Protein AF-A0A843SR04-F1 (afdb_monomer_lite)

pLDDT: mean 84.45, std 18.74, range [26.98, 98.75]

Structure (mmCIF, N/CA/C/O backbone):
data_AF-A0A843SR04-F1
#
_entry.id   AF-A0A843SR04-F1
#
loop_
_atom_site.group_PDB
_atom_site.id
_atom_site.type_symbol
_atom_site.label_atom_id
_atom_site.label_alt_id
_atom_site.label_comp_id
_atom_site.label_asym_id
_atom_site.label_entity_id
_atom_site.label_seq_id
_atom_site.pdbx_PDB_ins_code
_atom_site.Cartn_x
_atom_site.Cartn_y
_atom_site.Cartn_z
_atom_site.occupancy
_atom_site.B_iso_or_equiv
_atom_site.auth_seq_id
_atom_site.auth_comp_id
_atom_site.auth_asym_id
_atom_site.auth_atom_id
_atom_site.pdbx_PDB_model_num
ATOM 1 N N . MET A 1 1 ? 10.940 56.490 -5.380 1.00 40.75 1 MET A N 1
ATOM 2 C CA . MET A 1 1 ? 9.812 55.586 -5.701 1.00 40.75 1 MET A CA 1
ATOM 3 C C . MET A 1 1 ? 9.460 54.809 -4.431 1.00 40.75 1 MET A C 1
ATOM 5 O O . MET A 1 1 ? 9.866 53.671 -4.290 1.00 40.75 1 MET A O 1
ATOM 9 N N . GLU A 1 2 ? 9.009 55.416 -3.334 1.00 33.47 2 GLU A N 1
ATOM 10 C CA . GLU A 1 2 ? 7.863 56.316 -3.103 1.00 33.47 2 GLU A CA 1
ATOM 11 C C . GLU A 1 2 ? 6.500 55.593 -3.121 1.00 33.47 2 GLU A C 1
ATOM 13 O O . GLU A 1 2 ? 6.106 55.080 -4.164 1.00 33.47 2 GLU A O 1
ATOM 18 N N . ARG A 1 3 ? 5.804 55.671 -1.963 1.00 32.44 3 ARG A N 1
ATOM 19 C CA . ARG A 1 3 ? 4.416 55.261 -1.615 1.00 32.44 3 ARG A CA 1
ATOM 20 C C . ARG A 1 3 ? 4.227 53.766 -1.284 1.00 32.44 3 ARG A C 1
ATOM 22 O O . ARG A 1 3 ? 4.513 52.923 -2.112 1.00 32.44 3 ARG A O 1
ATOM 29 N N . ILE A 1 4 ? 3.746 53.325 -0.115 1.00 36.25 4 ILE A N 1
ATOM 30 C CA . ILE A 1 4 ? 3.003 53.934 1.004 1.00 36.25 4 ILE A CA 1
ATOM 31 C C . ILE A 1 4 ? 3.406 53.216 2.301 1.00 36.25 4 ILE A C 1
ATOM 33 O O . ILE A 1 4 ? 3.446 51.989 2.354 1.00 36.25 4 ILE A O 1
ATOM 37 N N . GLY A 1 5 ? 3.662 53.997 3.347 1.00 31.83 5 GLY A N 1
ATOM 38 C CA . GLY A 1 5 ? 3.693 53.540 4.727 1.00 31.83 5 GLY A CA 1
ATOM 39 C C . GLY A 1 5 ? 2.634 54.261 5.562 1.00 31.83 5 GLY A C 1
ATOM 40 O O . GLY A 1 5 ? 2.150 55.319 5.172 1.00 31.83 5 GLY A O 1
ATOM 41 N N . GLN A 1 6 ? 2.410 53.681 6.744 1.00 33.72 6 GLN A N 1
ATOM 42 C CA . GLN A 1 6 ? 1.834 54.243 7.973 1.00 33.72 6 GLN A CA 1
ATOM 43 C C . GLN A 1 6 ? 0.311 54.250 8.185 1.00 33.72 6 GLN A C 1
ATOM 45 O O . GLN A 1 6 ? -0.441 54.857 7.434 1.00 33.72 6 GLN A O 1
ATOM 50 N N . GLN A 1 7 ? -0.033 53.673 9.352 1.00 29.78 7 GLN A N 1
ATOM 51 C CA . GLN A 1 7 ? -1.081 53.977 10.353 1.00 29.78 7 GLN A CA 1
ATOM 52 C C . GLN A 1 7 ? -1.870 52.695 10.705 1.00 29.78 7 GLN A C 1
ATOM 54 O O . GLN A 1 7 ? -2.277 51.973 9.810 1.00 29.78 7 GLN A O 1
ATOM 59 N N . ALA A 1 8 ? -2.111 52.289 11.955 1.00 31.05 8 ALA A N 1
ATOM 60 C CA . ALA A 1 8 ? -1.880 52.897 13.258 1.00 31.05 8 ALA A CA 1
ATOM 61 C C . ALA A 1 8 ? -1.829 51.819 14.368 1.00 31.05 8 ALA A C 1
ATOM 63 O O . ALA A 1 8 ? -2.251 50.677 14.205 1.00 31.05 8 ALA A O 1
ATOM 64 N N . THR A 1 9 ? -1.271 52.244 15.492 1.00 33.09 9 THR A N 1
ATOM 65 C CA . THR A 1 9 ? -1.048 51.599 16.788 1.00 33.09 9 THR A CA 1
ATOM 66 C C . THR A 1 9 ? -2.299 51.418 17.661 1.00 33.09 9 THR A C 1
ATOM 68 O O . THR A 1 9 ? -3.264 52.159 17.528 1.00 33.09 9 THR A O 1
ATOM 71 N N . ALA A 1 10 ? -2.119 50.579 18.691 1.00 29.97 10 ALA A N 1
ATOM 72 C CA . ALA A 1 10 ? -2.685 50.662 20.046 1.00 29.97 10 ALA A CA 1
ATOM 73 C C . ALA A 1 10 ? -4.062 50.026 20.325 1.00 29.97 10 ALA A C 1
ATOM 75 O O . ALA A 1 10 ? -5.098 50.430 19.815 1.00 29.97 10 ALA A O 1
ATOM 76 N N . GLY A 1 11 ? -4.038 49.063 21.253 1.00 26.98 11 GLY A N 1
ATOM 77 C CA . GLY A 1 11 ? -5.210 48.428 21.851 1.00 26.98 11 GLY A CA 1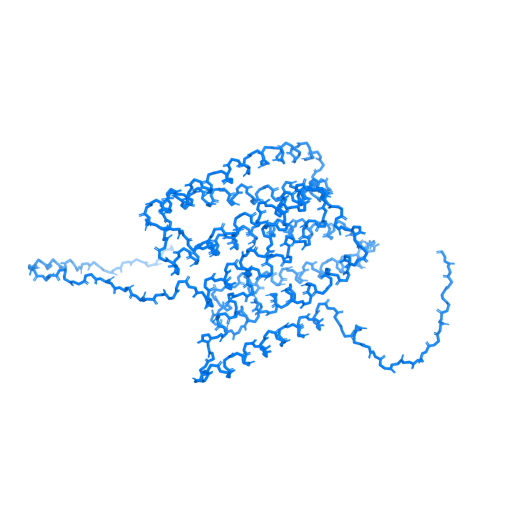
ATOM 78 C C . GLY A 1 11 ? -4.832 47.315 22.830 1.00 26.98 11 GLY A C 1
ATOM 79 O O . GLY A 1 11 ? -5.331 46.203 22.716 1.00 26.98 11 GLY A O 1
ATOM 80 N N . VAL A 1 12 ? -3.907 47.583 23.761 1.00 36.97 12 VAL A N 1
ATOM 81 C CA . VAL A 1 12 ? -3.674 46.717 24.929 1.00 36.97 12 VAL A CA 1
ATOM 82 C C . VAL A 1 12 ? -4.801 46.986 25.922 1.00 36.97 12 VAL A C 1
ATOM 84 O O . VAL A 1 12 ? -4.788 47.999 26.615 1.00 36.97 12 VAL A O 1
ATOM 87 N N . ALA A 1 13 ? -5.778 46.083 25.980 1.00 30.89 13 ALA A N 1
ATOM 88 C CA . ALA A 1 13 ? -6.737 46.010 27.073 1.00 30.89 13 ALA A CA 1
ATOM 89 C C . ALA A 1 13 ? -6.364 44.817 27.959 1.00 30.89 13 ALA A C 1
ATOM 91 O O . ALA A 1 13 ? -6.630 43.660 27.639 1.00 30.89 13 ALA A O 1
ATOM 92 N N . VAL A 1 14 ? -5.699 45.129 29.071 1.00 37.75 14 VAL A N 1
ATOM 93 C CA . VAL A 1 14 ? -5.551 44.244 30.225 1.00 37.75 14 VAL A CA 1
ATOM 94 C C . VAL A 1 14 ? -6.933 44.088 30.854 1.00 37.75 14 VAL A C 1
ATOM 96 O O . VAL A 1 14 ? -7.476 45.051 31.387 1.00 37.75 14 VAL A O 1
ATOM 99 N N . LEU A 1 15 ? -7.493 42.880 30.815 1.00 34.88 15 LEU A N 1
ATOM 100 C CA . LEU A 1 15 ? -8.598 42.489 31.687 1.00 34.88 15 LEU A CA 1
ATOM 101 C C . LEU A 1 15 ? -8.103 41.381 32.615 1.00 34.88 15 LEU A C 1
ATOM 103 O O . LEU A 1 15 ? -8.143 40.198 32.293 1.00 34.88 15 LEU A O 1
ATOM 107 N N . ASN A 1 16 ? -7.614 41.812 33.777 1.00 35.94 16 ASN A N 1
ATOM 108 C CA . ASN A 1 16 ? -7.536 40.982 34.969 1.00 35.94 16 ASN A CA 1
ATOM 109 C C . ASN A 1 16 ? -8.947 40.878 35.563 1.00 35.94 16 ASN A C 1
ATOM 111 O O . ASN A 1 16 ? -9.510 41.883 35.992 1.00 35.94 16 ASN A O 1
ATOM 115 N N . GLY A 1 17 ? -9.497 39.666 35.605 1.00 33.31 17 GLY A N 1
ATOM 116 C CA . GLY A 1 17 ? -10.729 39.324 36.314 1.00 33.31 17 GLY A CA 1
ATOM 117 C C . GLY A 1 17 ? -10.699 37.841 36.715 1.00 33.31 17 GLY A C 1
ATOM 118 O O . GLY A 1 17 ? -10.322 37.018 35.880 1.00 33.31 17 GLY A O 1
ATOM 119 N N . PRO A 1 18 ? -11.003 37.483 37.976 1.00 41.75 18 PRO A N 1
ATOM 120 C CA . PRO A 1 18 ? -10.701 36.173 38.541 1.00 41.75 18 PRO A CA 1
ATOM 121 C C . PRO A 1 18 ? -11.806 35.140 38.273 1.00 41.75 18 PRO A C 1
ATOM 123 O O . PRO A 1 18 ? -12.979 35.480 38.173 1.00 41.75 18 PRO A O 1
ATOM 126 N N . ALA A 1 19 ? -11.404 33.867 38.260 1.00 43.03 19 ALA A N 1
ATOM 127 C CA . ALA A 1 19 ? -12.256 32.697 38.477 1.00 43.03 19 ALA A CA 1
ATOM 128 C C . ALA A 1 19 ? -13.452 32.520 37.518 1.00 43.03 19 ALA A C 1
ATOM 130 O O . ALA A 1 19 ? -14.609 32.695 37.888 1.00 43.03 19 ALA A O 1
ATOM 131 N N . LEU A 1 20 ? -13.169 32.000 36.323 1.00 39.66 20 LEU A N 1
ATOM 132 C CA . LEU A 1 20 ? -14.087 31.074 35.663 1.00 39.66 20 LEU A CA 1
ATOM 133 C C . LEU A 1 20 ? -13.393 29.721 35.573 1.00 39.66 20 LEU A C 1
ATOM 135 O O . LEU A 1 20 ? -12.420 29.533 34.844 1.00 39.66 20 LEU A O 1
ATOM 139 N N . GLN A 1 21 ? -13.879 28.833 36.433 1.00 38.72 21 GLN A N 1
ATOM 140 C CA . GLN A 1 21 ? -13.603 27.411 36.493 1.00 38.72 21 GLN A CA 1
ATOM 141 C C . GLN A 1 21 ? -13.350 26.828 35.103 1.00 38.72 21 GLN A C 1
ATOM 143 O O . GLN A 1 21 ? -14.231 26.787 34.245 1.00 38.72 21 GLN A O 1
ATOM 148 N N . VAL A 1 22 ? -12.131 26.328 34.919 1.00 40.97 22 VAL A N 1
ATOM 149 C CA . VAL A 1 22 ? -11.791 25.340 33.897 1.00 40.97 22 VAL A CA 1
ATOM 150 C C . VAL A 1 22 ? -12.424 24.018 34.340 1.00 40.97 22 VAL A C 1
ATOM 152 O O . VAL A 1 22 ? -11.740 23.087 34.748 1.00 40.97 22 VAL A O 1
ATOM 155 N N . ASP A 1 23 ? -13.753 23.976 34.345 1.00 39.50 23 ASP A N 1
ATOM 156 C CA . ASP A 1 23 ? -14.534 22.776 34.591 1.00 39.50 23 ASP A CA 1
ATOM 157 C C . ASP A 1 23 ? -15.014 22.192 33.265 1.00 39.50 23 ASP A C 1
ATOM 159 O O . ASP A 1 23 ? -15.371 22.894 32.322 1.00 39.50 23 ASP A O 1
ATOM 163 N N . ALA A 1 24 ? -15.012 20.863 33.242 1.00 40.84 24 ALA A N 1
ATOM 164 C CA . ALA A 1 24 ? -15.354 19.989 32.132 1.00 40.84 24 ALA A CA 1
ATOM 165 C C . ALA A 1 24 ? -14.317 19.950 31.000 1.00 40.84 24 ALA A C 1
ATOM 167 O O . ALA A 1 24 ? -14.515 20.404 29.875 1.00 40.84 24 ALA A O 1
ATOM 168 N N . ALA A 1 25 ? -13.222 19.247 31.303 1.00 41.91 25 ALA A N 1
ATOM 169 C CA . ALA A 1 25 ? -12.819 18.076 30.531 1.00 41.91 25 ALA A CA 1
ATOM 170 C C . ALA A 1 25 ? -13.657 17.873 29.260 1.00 41.91 25 ALA A C 1
ATOM 172 O O . ALA A 1 25 ? -14.767 17.337 29.305 1.00 41.91 25 ALA A O 1
ATOM 173 N N . VAL A 1 26 ? -13.081 18.239 28.118 1.00 41.19 26 VAL A N 1
ATOM 174 C CA . VAL A 1 26 ? -13.522 17.786 26.801 1.00 41.19 26 VAL A CA 1
ATOM 175 C C . VAL A 1 26 ? -13.267 16.273 26.735 1.00 41.19 26 VAL A C 1
ATOM 177 O O . VAL A 1 26 ? -12.366 15.782 26.061 1.00 41.19 26 VAL A O 1
ATOM 180 N N . ARG A 1 27 ? -14.068 15.491 27.469 1.00 45.91 27 ARG A N 1
ATOM 181 C CA . ARG A 1 27 ? -14.366 14.103 27.132 1.00 45.91 27 ARG A CA 1
ATOM 182 C C . ARG A 1 27 ? -15.251 14.158 25.895 1.00 45.91 27 ARG A C 1
ATOM 184 O O . ARG A 1 27 ? -16.437 13.865 25.947 1.00 45.91 27 ARG A O 1
ATOM 191 N N . VAL A 1 28 ? -14.649 14.424 24.740 1.00 45.38 28 VAL A N 1
ATOM 192 C CA . VAL A 1 28 ? -15.157 13.811 23.509 1.00 45.38 28 VAL A CA 1
ATOM 193 C C . VAL A 1 28 ? -14.643 12.372 23.516 1.00 45.38 28 VAL A C 1
ATOM 195 O O . VAL A 1 28 ? -13.840 11.952 22.693 1.00 45.38 28 VAL A O 1
ATOM 198 N N . GLN A 1 29 ? -15.100 11.591 24.498 1.00 45.69 29 GLN A N 1
ATOM 199 C CA . GLN A 1 29 ? -15.185 10.146 24.355 1.00 45.69 29 GLN A CA 1
ATOM 200 C C . GLN A 1 29 ? -16.440 9.901 23.518 1.00 45.69 29 GLN A C 1
ATOM 202 O O . GLN A 1 29 ? -17.444 9.379 23.991 1.00 45.69 29 GLN A O 1
ATOM 207 N N . GLN A 1 30 ? -16.395 10.294 22.239 1.00 45.22 30 GLN A N 1
ATOM 208 C CA . GLN A 1 30 ? -17.179 9.544 21.274 1.00 45.22 30 GLN A CA 1
ATOM 209 C C . GLN A 1 30 ? -16.726 8.100 21.457 1.00 45.22 30 GLN A C 1
ATOM 211 O O . GLN A 1 30 ? -15.525 7.821 21.397 1.00 45.22 30 GLN A O 1
ATOM 216 N N . SER A 1 31 ? -17.667 7.199 21.739 1.00 46.28 31 SER A N 1
ATOM 217 C CA . SER A 1 31 ? -17.436 5.763 21.671 1.00 46.28 31 SER A CA 1
ATOM 218 C C . SER A 1 31 ? -17.153 5.422 20.205 1.00 46.28 31 SER A C 1
ATOM 220 O O . SER A 1 31 ? -18.011 4.903 19.486 1.00 46.28 31 SER A O 1
ATOM 222 N N . ALA A 1 32 ? -15.985 5.827 19.708 1.00 56.97 32 ALA A N 1
ATOM 223 C CA . ALA A 1 32 ? -15.520 5.472 18.392 1.00 56.97 32 ALA A CA 1
ATOM 224 C C . ALA A 1 32 ? -15.537 3.952 18.389 1.00 56.97 32 ALA A C 1
ATOM 226 O O . ALA A 1 32 ? -14.902 3.305 19.226 1.00 56.97 32 ALA A O 1
ATOM 227 N N . ARG A 1 33 ? -16.378 3.378 17.526 1.00 68.50 33 ARG A N 1
ATOM 228 C CA . ARG A 1 33 ? -16.386 1.932 17.350 1.00 68.50 33 ARG A CA 1
ATOM 229 C C . ARG A 1 33 ? -14.935 1.540 17.059 1.00 68.50 33 ARG A C 1
ATOM 231 O O . ARG A 1 33 ? -14.334 2.168 16.186 1.00 68.50 33 ARG A O 1
ATOM 238 N N . PRO A 1 34 ? -14.374 0.531 17.745 1.00 77.69 34 PRO A N 1
ATOM 239 C CA . PRO A 1 34 ? -12.959 0.170 17.631 1.00 77.69 34 PRO A CA 1
ATOM 240 C C . PRO A 1 34 ? -12.589 -0.434 16.266 1.00 77.69 34 PRO A C 1
ATOM 242 O O . PRO A 1 34 ? -11.535 -1.045 16.123 1.00 77.69 34 PRO A O 1
ATOM 245 N N . ALA A 1 35 ? -13.477 -0.296 15.282 1.00 86.69 35 ALA A N 1
ATOM 246 C CA . ALA A 1 35 ? -13.434 -0.910 13.979 1.00 86.69 35 ALA A CA 1
ATOM 247 C C . ALA A 1 35 ? -14.150 -0.035 12.939 1.00 86.69 35 ALA A C 1
ATOM 249 O O . ALA A 1 35 ? -15.131 0.659 13.233 1.00 86.69 35 ALA A O 1
ATOM 250 N N . ILE A 1 36 ? -13.672 -0.134 11.707 1.00 86.06 36 ILE A N 1
ATOM 251 C CA . ILE A 1 36 ? -14.282 0.383 10.493 1.00 86.06 36 ILE A CA 1
ATOM 252 C C . ILE A 1 36 ? -15.535 -0.430 10.149 1.00 86.06 36 ILE A C 1
ATOM 254 O O . ILE A 1 36 ? -16.603 0.156 9.964 1.00 86.06 36 ILE A O 1
ATOM 258 N N . ILE A 1 37 ? -15.438 -1.761 10.094 1.00 88.56 37 ILE A N 1
ATOM 259 C CA . ILE A 1 37 ? -16.588 -2.657 9.906 1.00 88.56 37 ILE A CA 1
ATOM 260 C C . ILE A 1 37 ? -16.802 -3.464 11.182 1.00 88.56 37 ILE A C 1
ATOM 262 O O . ILE A 1 37 ? -17.760 -3.230 11.920 1.00 88.56 37 ILE A O 1
ATOM 266 N N . THR A 1 38 ? -15.883 -4.387 11.457 1.00 90.81 38 THR A N 1
ATOM 267 C CA . THR A 1 38 ? -15.780 -5.155 12.704 1.00 90.81 38 THR A CA 1
ATOM 268 C C . THR A 1 38 ? -14.306 -5.483 12.946 1.00 90.81 38 THR A C 1
ATOM 270 O O . THR A 1 38 ? -13.553 -5.555 11.976 1.00 90.81 38 THR A O 1
ATOM 273 N N . PRO A 1 39 ? -13.866 -5.731 14.193 1.00 93.00 39 PRO A N 1
ATOM 274 C CA . PRO A 1 39 ? -12.447 -5.965 14.473 1.00 93.00 39 PRO A CA 1
ATOM 275 C C . PRO A 1 39 ? -11.819 -7.090 13.637 1.00 93.00 39 PRO A C 1
ATOM 277 O O . PRO A 1 39 ? -10.679 -6.964 13.197 1.00 93.00 39 PRO A O 1
ATOM 280 N N . TRP A 1 40 ? -12.570 -8.168 13.387 1.00 95.00 40 TRP A N 1
ATOM 281 C CA . TRP A 1 40 ? -12.100 -9.309 12.602 1.00 95.00 40 TRP A CA 1
ATOM 282 C C . TRP A 1 40 ? -12.066 -9.028 11.105 1.00 95.00 40 TRP A C 1
ATOM 284 O O . TRP A 1 40 ? -11.075 -9.354 10.461 1.00 95.00 40 TRP A O 1
ATOM 294 N N . VAL A 1 41 ? -13.107 -8.396 10.556 1.00 93.12 41 VAL A N 1
ATOM 295 C CA . VAL A 1 41 ? -13.118 -8.016 9.134 1.00 93.12 41 VAL A CA 1
ATOM 296 C C . VAL A 1 41 ? -11.982 -7.041 8.847 1.00 93.12 41 VAL A C 1
ATOM 298 O O . VAL A 1 41 ? -11.227 -7.244 7.902 1.00 93.12 41 VAL A O 1
ATOM 301 N N . ASP A 1 42 ? -11.800 -6.041 9.708 1.00 94.81 42 ASP A N 1
ATOM 302 C CA . ASP A 1 42 ? -10.715 -5.079 9.576 1.00 94.81 42 ASP A CA 1
ATOM 303 C C . ASP A 1 42 ? -9.355 -5.775 9.650 1.00 94.81 42 ASP A C 1
ATOM 305 O O . ASP A 1 42 ? -8.524 -5.569 8.775 1.00 94.81 42 ASP A O 1
ATOM 309 N N . PHE A 1 43 ? -9.130 -6.641 10.644 1.00 96.25 43 PHE A N 1
ATOM 310 C CA . PHE A 1 43 ? -7.886 -7.403 10.764 1.00 96.25 43 PHE A CA 1
ATOM 311 C C . PHE A 1 43 ? -7.592 -8.231 9.509 1.00 96.25 43 PHE A C 1
ATOM 313 O O . PHE A 1 43 ? -6.482 -8.161 8.983 1.00 96.25 43 PHE A O 1
ATOM 320 N N . LEU A 1 44 ? -8.577 -8.988 9.019 1.00 95.81 44 LEU A N 1
ATOM 321 C CA . LEU A 1 44 ? -8.425 -9.855 7.854 1.00 95.81 44 LEU A CA 1
ATOM 322 C C . LEU A 1 44 ? -8.122 -9.047 6.587 1.00 95.81 44 LEU A C 1
ATOM 324 O O . LEU A 1 44 ? -7.138 -9.347 5.910 1.00 95.81 44 LEU A O 1
ATOM 328 N N . CYS A 1 45 ? -8.902 -7.998 6.307 1.00 93.69 45 CYS A N 1
ATOM 329 C CA . CYS A 1 45 ? -8.719 -7.147 5.130 1.00 93.69 45 CYS A CA 1
ATOM 330 C C . CYS A 1 45 ? -7.401 -6.366 5.179 1.00 93.69 45 CYS A C 1
ATOM 332 O O . CYS A 1 45 ? -6.701 -6.287 4.178 1.00 93.69 45 CYS A O 1
ATOM 334 N N . VAL A 1 46 ? -7.028 -5.828 6.342 1.00 94.00 46 VAL A N 1
ATOM 335 C CA . VAL A 1 46 ? -5.856 -4.949 6.519 1.00 94.00 46 VAL A CA 1
ATOM 336 C C . VAL A 1 46 ? -4.539 -5.727 6.588 1.00 94.00 46 VAL A C 1
ATOM 338 O O . VAL A 1 46 ? -3.460 -5.135 6.599 1.00 94.00 46 VAL A O 1
ATOM 341 N N . GLY A 1 47 ? -4.574 -7.058 6.561 1.00 93.81 47 GLY A N 1
ATOM 342 C CA . GLY A 1 47 ? -3.351 -7.837 6.391 1.00 93.81 47 GLY A CA 1
ATOM 343 C C . GLY A 1 47 ? -3.381 -9.243 6.963 1.00 93.81 47 GLY A C 1
ATOM 344 O O . GLY A 1 47 ? -2.523 -10.046 6.612 1.00 93.81 47 GLY A O 1
ATOM 345 N N . GLY A 1 48 ? -4.352 -9.564 7.818 1.00 95.19 48 GLY A N 1
ATOM 346 C CA . GLY A 1 48 ? -4.456 -10.873 8.461 1.00 95.19 48 GLY A CA 1
ATOM 347 C C . GLY A 1 48 ? -4.537 -12.026 7.459 1.00 95.19 48 GLY A C 1
ATOM 348 O O . GLY A 1 48 ? -3.938 -13.070 7.696 1.00 95.19 48 GLY A O 1
ATOM 349 N N . LEU A 1 49 ? -5.194 -11.816 6.310 1.00 94.62 49 LEU A N 1
ATOM 350 C CA . LEU A 1 49 ? -5.281 -12.816 5.239 1.00 94.62 49 LEU A CA 1
ATOM 351 C C . LEU A 1 49 ? -3.965 -13.049 4.490 1.00 94.62 49 LEU A C 1
ATOM 353 O O . LEU A 1 49 ? -3.811 -14.099 3.881 1.00 94.62 49 LEU A O 1
ATOM 357 N N . VAL A 1 50 ? -3.034 -12.093 4.505 1.00 94.88 50 VAL A N 1
ATOM 358 C CA . VAL A 1 50 ? -1.845 -12.110 3.631 1.00 94.88 50 VAL A CA 1
ATOM 359 C C . VAL A 1 50 ? -0.532 -12.232 4.397 1.00 94.88 50 VAL A C 1
ATOM 361 O O . VAL A 1 50 ? 0.421 -12.786 3.863 1.00 94.88 50 VAL A O 1
ATOM 364 N N . VAL A 1 51 ? -0.472 -11.801 5.661 1.00 96.75 51 VAL A N 1
ATOM 365 C CA . VAL A 1 51 ? 0.771 -11.805 6.449 1.00 96.75 51 VAL A CA 1
ATOM 366 C C . VAL A 1 51 ? 1.336 -13.214 6.647 1.00 96.75 51 VAL A C 1
ATOM 368 O O . VAL A 1 51 ? 2.530 -13.424 6.450 1.00 96.75 51 VAL A O 1
ATOM 371 N N . VAL A 1 52 ? 0.485 -14.191 6.987 1.00 96.00 52 VAL A N 1
ATOM 372 C CA . VAL A 1 52 ? 0.913 -15.585 7.182 1.00 96.00 52 VAL A CA 1
ATOM 373 C C . VAL A 1 52 ? 1.274 -16.236 5.845 1.00 96.00 52 VAL A C 1
ATOM 375 O O . VAL A 1 52 ? 2.384 -16.758 5.754 1.00 96.00 52 VAL A O 1
ATOM 378 N N . PRO A 1 53 ? 0.438 -16.169 4.784 1.00 94.12 53 PRO A N 1
ATOM 379 C CA . PRO A 1 53 ? 0.840 -16.665 3.471 1.00 94.12 53 PRO A CA 1
ATOM 380 C C . PRO A 1 53 ? 2.150 -16.065 2.969 1.00 94.12 53 PRO A C 1
ATOM 382 O O . PRO A 1 53 ? 2.979 -16.804 2.457 1.00 94.12 53 PRO A O 1
ATOM 385 N N . PHE A 1 54 ? 2.388 -14.765 3.161 1.00 95.50 54 PHE A N 1
ATOM 386 C CA . PHE A 1 54 ? 3.643 -14.148 2.739 1.00 95.50 54 PHE A CA 1
ATOM 387 C C . PHE A 1 54 ? 4.841 -14.695 3.515 1.00 95.50 54 PHE A C 1
ATOM 389 O O . PHE A 1 54 ? 5.859 -15.036 2.917 1.00 95.50 54 PHE A O 1
ATOM 396 N N . ALA A 1 55 ? 4.713 -14.833 4.836 1.00 96.12 55 ALA A N 1
ATOM 397 C CA . ALA A 1 55 ? 5.758 -15.436 5.653 1.00 96.12 55 ALA A CA 1
ATOM 398 C C . ALA A 1 55 ? 6.053 -16.886 5.229 1.00 96.12 55 ALA A C 1
ATOM 400 O O . ALA A 1 55 ? 7.217 -17.269 5.178 1.00 96.12 55 ALA A O 1
ATOM 401 N N . VAL A 1 56 ? 5.028 -17.673 4.881 1.00 94.94 56 VAL A N 1
ATOM 402 C CA . VAL A 1 56 ? 5.177 -19.063 4.415 1.00 94.94 56 VAL A CA 1
ATOM 403 C C . VAL A 1 56 ? 5.797 -19.134 3.019 1.00 94.94 56 VAL A C 1
ATOM 405 O O . VAL A 1 56 ? 6.740 -19.895 2.825 1.00 94.94 56 VAL A O 1
ATOM 408 N N . ILE A 1 57 ? 5.318 -18.326 2.064 1.00 92.38 57 ILE A N 1
ATOM 409 C CA . ILE A 1 57 ? 5.891 -18.222 0.710 1.00 92.38 57 ILE A CA 1
ATOM 410 C C . ILE A 1 57 ? 7.376 -17.883 0.808 1.00 92.38 57 ILE A C 1
ATOM 412 O O . ILE A 1 57 ? 8.206 -18.508 0.145 1.00 92.38 57 ILE A O 1
ATOM 416 N N . TYR A 1 58 ? 7.716 -16.929 1.680 1.00 94.12 58 TYR A N 1
ATOM 417 C CA . TYR A 1 58 ? 9.103 -16.609 1.949 1.00 94.12 58 TYR A CA 1
ATOM 418 C C . TYR A 1 58 ? 9.834 -17.804 2.587 1.00 94.12 58 TYR A C 1
ATOM 420 O O . TYR A 1 58 ? 10.787 -18.317 2.016 1.00 94.12 58 TYR A O 1
ATOM 428 N N . ALA A 1 59 ? 9.384 -18.328 3.722 1.00 95.81 59 ALA A N 1
ATOM 429 C CA . ALA A 1 59 ? 10.102 -19.379 4.448 1.00 95.81 59 ALA A CA 1
ATOM 430 C C . ALA A 1 59 ? 10.342 -20.667 3.638 1.00 95.81 59 ALA A C 1
ATOM 432 O O . ALA A 1 59 ? 11.384 -21.294 3.803 1.00 95.81 59 ALA A O 1
ATOM 433 N N . LEU A 1 60 ? 9.402 -21.053 2.773 1.00 94.81 60 LEU A N 1
ATOM 434 C CA . LEU A 1 60 ? 9.460 -22.302 2.005 1.00 94.81 60 LEU A CA 1
ATOM 435 C C . LEU A 1 60 ? 10.061 -22.157 0.602 1.00 94.81 60 LEU A C 1
ATOM 437 O O . LEU A 1 60 ? 10.065 -23.128 -0.145 1.00 94.81 60 LEU A O 1
ATOM 441 N N . ASP A 1 61 ? 10.520 -20.962 0.236 1.00 90.62 61 ASP A N 1
ATOM 442 C CA . ASP A 1 61 ? 11.051 -20.674 -1.102 1.00 90.62 61 ASP A CA 1
ATOM 443 C C . ASP A 1 61 ? 10.148 -21.133 -2.253 1.00 90.62 61 ASP A C 1
ATOM 445 O O . ASP A 1 61 ? 10.568 -21.756 -3.221 1.00 90.62 61 ASP A O 1
ATOM 449 N N . VAL A 1 62 ? 8.854 -20.842 -2.111 1.00 87.06 62 VAL A N 1
ATOM 450 C CA . VAL A 1 62 ? 7.834 -21.314 -3.048 1.00 87.06 62 VAL A CA 1
ATOM 451 C C . VAL A 1 62 ? 8.001 -20.614 -4.405 1.00 87.06 62 VAL A C 1
ATOM 453 O O . VAL A 1 62 ? 7.872 -19.387 -4.446 1.00 87.06 62 VAL A O 1
ATOM 456 N N . PRO A 1 63 ? 8.172 -21.346 -5.525 1.00 86.62 63 PRO A N 1
ATOM 457 C CA . PRO A 1 63 ? 8.205 -20.766 -6.867 1.00 86.62 63 PRO A CA 1
ATOM 458 C C . PRO A 1 63 ? 6.774 -20.475 -7.347 1.00 86.62 63 PRO A C 1
ATOM 460 O O . PRO A 1 63 ? 6.231 -21.119 -8.239 1.00 86.62 63 PRO A O 1
ATOM 463 N N . PHE A 1 64 ? 6.100 -19.523 -6.700 1.00 79.19 64 PHE A N 1
ATOM 464 C CA . PHE A 1 64 ? 4.667 -19.279 -6.902 1.00 79.19 64 PHE A CA 1
ATOM 465 C C . PHE A 1 64 ? 4.306 -18.830 -8.328 1.00 79.19 64 PHE A C 1
ATOM 467 O O . PHE A 1 64 ? 3.165 -19.019 -8.754 1.00 79.19 64 PHE A O 1
ATOM 474 N N . SER A 1 65 ? 5.264 -18.273 -9.072 1.00 79.50 65 SER A N 1
ATOM 475 C CA . SER A 1 65 ? 5.116 -17.918 -10.487 1.00 79.50 65 SER A CA 1
ATOM 476 C C . SER A 1 65 ? 5.020 -19.138 -11.410 1.00 79.50 65 SER A C 1
ATOM 478 O O . SER A 1 65 ? 4.442 -19.038 -12.490 1.00 79.50 65 SER A O 1
ATOM 480 N N . GLU A 1 66 ? 5.509 -20.301 -10.972 1.00 86.44 66 GLU A N 1
ATOM 481 C CA . GLU A 1 66 ? 5.447 -21.565 -11.717 1.00 86.44 66 GLU A CA 1
ATOM 482 C C . GLU A 1 66 ? 4.132 -22.323 -11.491 1.00 86.44 66 GLU A C 1
ATOM 484 O O . GLU A 1 66 ? 3.860 -23.341 -12.133 1.00 86.44 66 GLU A O 1
ATOM 489 N N . PHE A 1 67 ? 3.272 -21.844 -10.588 1.00 85.38 67 PHE A N 1
ATOM 490 C CA . PHE A 1 67 ? 1.987 -22.484 -10.360 1.00 85.38 67 PHE A CA 1
ATOM 491 C C . PHE A 1 67 ? 1.118 -22.445 -11.617 1.00 85.38 67 PHE A C 1
ATOM 493 O O . PHE A 1 67 ? 0.888 -21.395 -12.213 1.00 85.38 67 PHE A O 1
ATOM 500 N N . ARG A 1 68 ? 0.537 -23.603 -11.967 1.00 87.69 68 ARG A N 1
ATOM 501 C CA . ARG A 1 68 ? -0.298 -23.805 -13.168 1.00 87.69 68 ARG A CA 1
ATOM 502 C C . ARG A 1 68 ? -1.355 -22.717 -13.388 1.00 87.69 68 ARG A C 1
ATOM 504 O O . ARG A 1 68 ? -1.663 -22.380 -14.526 1.00 87.69 68 ARG A O 1
ATOM 511 N N . TYR A 1 69 ? -1.927 -22.195 -12.306 1.00 86.81 69 TYR A N 1
ATOM 512 C CA . TYR A 1 69 ? -2.994 -21.193 -12.337 1.00 86.81 69 TYR A CA 1
ATOM 513 C C . TYR A 1 69 ? -2.533 -19.799 -11.898 1.00 86.81 69 TYR A C 1
ATOM 515 O O . TYR A 1 69 ? -3.377 -18.963 -11.578 1.00 86.81 69 TYR A O 1
ATOM 523 N N . TRP A 1 70 ? -1.224 -19.527 -11.872 1.00 87.00 70 TRP A N 1
ATOM 524 C CA . TRP A 1 70 ? -0.659 -18.249 -11.436 1.00 87.00 70 TRP A CA 1
ATOM 525 C C . TRP A 1 70 ? -1.265 -17.068 -12.200 1.00 87.00 70 TRP A C 1
ATOM 527 O O . TRP A 1 70 ? -1.905 -16.213 -11.594 1.00 87.00 70 TRP A O 1
ATOM 537 N N . ASN A 1 71 ? -1.179 -17.074 -13.533 1.00 85.88 71 ASN A N 1
ATOM 538 C CA . ASN A 1 71 ? -1.692 -15.983 -14.368 1.00 85.88 71 ASN A CA 1
ATOM 539 C C . ASN A 1 71 ? -3.199 -15.750 -14.173 1.00 85.88 71 ASN A C 1
ATOM 541 O O . ASN A 1 71 ? -3.636 -14.609 -14.037 1.00 85.88 71 ASN A O 1
ATOM 545 N N . SER A 1 72 ? -3.997 -16.821 -14.099 1.00 88.31 72 SER A N 1
ATOM 546 C CA . SER A 1 72 ? -5.439 -16.725 -13.839 1.00 88.31 72 SER A CA 1
ATOM 547 C C . SER A 1 72 ? -5.736 -16.192 -12.437 1.00 88.31 72 SER A C 1
ATOM 549 O O . SER A 1 72 ? -6.659 -15.402 -12.267 1.00 88.31 72 SER A O 1
ATOM 551 N N . THR A 1 73 ? -4.940 -16.584 -11.440 1.00 87.06 73 THR A N 1
ATOM 552 C CA . THR A 1 73 ? -5.071 -16.127 -10.049 1.00 87.06 73 THR A CA 1
ATOM 553 C C . THR A 1 73 ? -4.711 -14.653 -9.923 1.00 87.06 73 THR A C 1
ATOM 555 O O . THR A 1 73 ? -5.441 -13.898 -9.281 1.00 87.06 73 THR A O 1
ATOM 558 N N . VAL A 1 74 ? -3.626 -14.224 -10.573 1.00 88.00 74 VAL A N 1
ATOM 559 C CA . VAL A 1 74 ? -3.233 -12.816 -10.660 1.00 88.00 74 VAL A CA 1
ATOM 560 C C . VAL A 1 74 ? -4.339 -12.022 -11.336 1.00 88.00 74 VAL A C 1
ATOM 562 O O . VAL A 1 74 ? -4.831 -11.078 -10.732 1.00 88.00 74 VAL A O 1
ATOM 565 N N . LEU A 1 75 ? -4.798 -12.426 -12.524 1.00 88.12 75 LEU A N 1
ATOM 566 C CA . LEU A 1 75 ? -5.863 -11.722 -13.241 1.00 88.12 75 LEU A CA 1
ATOM 567 C C . LEU A 1 75 ? -7.149 -11.622 -12.410 1.00 88.12 75 LEU A C 1
ATOM 569 O O . LEU A 1 75 ? -7.712 -10.538 -12.278 1.00 88.12 75 LEU A O 1
ATOM 573 N N . LEU A 1 76 ? -7.592 -12.723 -11.800 1.00 89.31 76 LEU A N 1
ATOM 574 C CA . LEU A 1 76 ? -8.767 -12.716 -10.933 1.00 89.31 76 LEU A CA 1
ATOM 575 C C . LEU A 1 76 ? -8.578 -11.752 -9.754 1.00 89.31 76 LEU A C 1
ATOM 577 O O . LEU A 1 76 ? -9.464 -10.958 -9.458 1.00 89.31 76 LEU A O 1
ATOM 581 N N . SER A 1 77 ? -7.409 -11.761 -9.118 1.00 88.88 77 SER A N 1
ATOM 582 C CA . SER A 1 77 ? -7.105 -10.872 -7.991 1.00 88.88 77 SER A CA 1
ATOM 583 C C . SER A 1 77 ? -7.010 -9.401 -8.413 1.00 88.88 77 SER A C 1
ATOM 585 O O . SER A 1 77 ? -7.434 -8.515 -7.671 1.00 88.88 77 SER A O 1
ATOM 587 N N . GLN A 1 78 ? -6.507 -9.125 -9.619 1.00 91.69 78 GLN A N 1
ATOM 588 C CA . GLN A 1 78 ? -6.507 -7.787 -10.210 1.00 91.69 78 GLN A CA 1
ATOM 589 C C . GLN A 1 78 ? -7.945 -7.276 -10.361 1.00 91.69 78 GLN A C 1
ATOM 591 O O . GLN A 1 78 ? -8.258 -6.179 -9.903 1.00 91.69 78 GLN A O 1
ATOM 596 N N . VAL A 1 79 ? -8.841 -8.107 -10.900 1.00 90.06 79 VAL A N 1
ATOM 597 C CA . VAL A 1 79 ? -10.262 -7.774 -11.085 1.00 90.06 79 VAL A CA 1
ATOM 598 C C . VAL A 1 79 ? -11.008 -7.624 -9.758 1.00 90.06 79 VAL A C 1
ATOM 600 O O . VAL A 1 79 ? -11.847 -6.736 -9.632 1.00 90.06 79 VAL A O 1
ATOM 603 N N . LEU A 1 80 ? -10.713 -8.466 -8.767 1.00 90.81 80 LEU A N 1
ATOM 604 C CA . LEU A 1 80 ? -11.435 -8.474 -7.492 1.00 90.81 80 LEU A CA 1
ATOM 605 C C . LEU A 1 80 ? -10.938 -7.437 -6.484 1.00 90.81 80 LEU A C 1
ATOM 607 O O . LEU A 1 80 ? -11.718 -7.007 -5.635 1.00 90.81 80 LEU A O 1
ATOM 611 N N . PHE A 1 81 ? -9.667 -7.037 -6.551 1.00 92.38 81 PHE A N 1
ATOM 612 C CA . PHE A 1 81 ? -9.065 -6.177 -5.529 1.00 92.38 81 PHE A CA 1
ATOM 613 C C . PHE A 1 81 ? -8.407 -4.939 -6.120 1.00 92.38 81 PHE A C 1
ATOM 615 O O . PHE A 1 81 ? -8.740 -3.828 -5.711 1.00 92.38 81 PHE A O 1
ATOM 622 N N . ASN A 1 82 ? -7.507 -5.103 -7.091 1.00 93.00 82 ASN A N 1
ATOM 623 C CA . ASN A 1 82 ? -6.667 -3.996 -7.546 1.00 93.00 82 ASN A CA 1
ATOM 624 C C . ASN A 1 82 ? -7.435 -2.956 -8.372 1.00 93.00 82 ASN A C 1
ATOM 626 O O . ASN A 1 82 ? -7.422 -1.768 -8.054 1.00 93.00 82 ASN A O 1
ATOM 630 N N . TYR A 1 83 ? -8.176 -3.388 -9.390 1.00 94.25 83 TYR A N 1
ATOM 631 C CA . TYR A 1 83 ? -8.986 -2.474 -10.193 1.00 94.25 83 TYR A CA 1
ATOM 632 C C . TYR A 1 83 ? -10.075 -1.785 -9.353 1.00 94.25 83 TYR A C 1
ATOM 634 O O . TYR A 1 83 ? -10.146 -0.554 -9.397 1.00 94.25 83 TYR A O 1
ATOM 642 N N . PRO A 1 84 ? -10.858 -2.501 -8.514 1.00 94.88 84 PRO A N 1
ATOM 643 C CA . PRO A 1 84 ? -11.770 -1.879 -7.553 1.00 94.88 84 PRO A CA 1
ATOM 644 C C . PRO A 1 84 ? -11.100 -0.836 -6.665 1.00 94.88 84 PRO A C 1
ATOM 646 O O . PRO A 1 84 ? -11.656 0.241 -6.459 1.00 94.88 84 PRO A O 1
ATOM 649 N N . HIS A 1 85 ? -9.909 -1.141 -6.147 1.00 94.44 85 HIS A N 1
ATOM 650 C CA . HIS A 1 85 ? -9.148 -0.238 -5.294 1.00 94.44 85 HIS A CA 1
ATOM 651 C C . HIS A 1 85 ? -8.824 1.084 -6.006 1.00 94.44 85 HIS A C 1
ATOM 653 O O . HIS A 1 85 ? -9.075 2.156 -5.442 1.00 94.44 85 HIS A O 1
ATOM 659 N N . PHE A 1 86 ? -8.349 1.029 -7.254 1.00 92.88 86 PHE A N 1
ATOM 660 C CA . PHE A 1 86 ? -8.092 2.230 -8.050 1.00 92.88 86 PHE A CA 1
ATOM 661 C C . PHE A 1 86 ? -9.375 3.006 -8.353 1.00 92.88 86 PHE A C 1
ATOM 663 O O . PHE A 1 86 ? -9.437 4.206 -8.086 1.00 92.88 86 PHE A O 1
ATOM 670 N N . ILE A 1 87 ? -10.426 2.336 -8.839 1.00 95.69 87 ILE A N 1
ATOM 671 C CA . ILE A 1 87 ? -11.701 2.992 -9.170 1.00 95.69 87 ILE A CA 1
ATOM 672 C C . ILE A 1 87 ? -12.318 3.662 -7.942 1.00 95.69 87 ILE A C 1
ATOM 674 O O . ILE A 1 87 ? -12.753 4.811 -8.017 1.00 95.69 87 ILE A O 1
ATOM 678 N N . ALA A 1 88 ? -12.319 2.987 -6.792 1.00 94.25 88 ALA A N 1
ATOM 679 C CA . ALA A 1 88 ? -12.827 3.553 -5.550 1.00 94.25 88 ALA A CA 1
ATOM 680 C C . ALA A 1 88 ? -12.019 4.783 -5.108 1.00 94.25 88 ALA A C 1
ATOM 682 O O . ALA A 1 88 ? -12.605 5.785 -4.694 1.00 94.25 88 ALA A O 1
ATOM 683 N N . SER A 1 89 ? -10.691 4.735 -5.231 1.00 91.75 89 SER A N 1
ATOM 684 C CA . SER A 1 89 ? -9.808 5.849 -4.868 1.00 91.75 89 SER A CA 1
ATOM 685 C C . SER A 1 89 ? -10.006 7.056 -5.787 1.00 91.75 89 SER A C 1
ATOM 687 O O . SER A 1 89 ? -10.144 8.180 -5.302 1.00 91.75 89 SER A O 1
ATOM 689 N N . TYR A 1 90 ? -10.113 6.837 -7.102 1.00 92.44 90 TYR A N 1
ATOM 690 C CA . TYR A 1 90 ? -10.408 7.909 -8.052 1.00 92.44 90 TYR A CA 1
ATOM 691 C C . TYR A 1 90 ? -11.796 8.492 -7.842 1.00 92.44 90 TYR A C 1
ATOM 693 O O . TYR A 1 90 ? -11.941 9.712 -7.827 1.00 92.44 90 TYR A O 1
ATOM 701 N N . ARG A 1 91 ? -12.809 7.653 -7.596 1.00 93.75 91 ARG A N 1
ATOM 702 C CA . ARG A 1 91 ? -14.143 8.144 -7.255 1.00 93.75 91 ARG A CA 1
ATOM 703 C C . ARG A 1 91 ? -14.074 9.070 -6.047 1.00 93.75 91 ARG A C 1
ATOM 705 O O . ARG A 1 91 ? -14.591 10.171 -6.126 1.00 93.75 91 ARG A O 1
ATOM 712 N N . LEU A 1 92 ? -13.407 8.675 -4.961 1.00 91.88 92 LEU A N 1
ATOM 713 C CA . LEU A 1 92 ? -13.270 9.537 -3.783 1.00 91.88 92 LEU A CA 1
ATOM 714 C C . LEU A 1 92 ? -12.569 10.865 -4.089 1.00 91.88 92 LEU A C 1
ATOM 716 O O . LEU A 1 92 ? -13.017 11.901 -3.602 1.00 91.88 92 LEU A O 1
ATOM 720 N N . LEU A 1 93 ? -11.494 10.835 -4.881 1.00 93.25 93 LEU A N 1
ATOM 721 C CA . LEU A 1 93 ? -10.716 12.023 -5.233 1.00 93.25 93 LEU A CA 1
ATOM 722 C C . LEU A 1 93 ? -11.511 13.006 -6.106 1.00 93.25 93 LEU A C 1
ATOM 724 O O . LEU A 1 93 ? -11.432 14.213 -5.890 1.00 93.25 93 LEU A O 1
ATOM 728 N N . TYR A 1 94 ? -12.281 12.493 -7.068 1.00 95.00 94 TYR A N 1
ATOM 729 C CA . TYR A 1 94 ? -12.977 13.297 -8.079 1.00 95.00 94 TYR A CA 1
ATOM 730 C C . TYR A 1 94 ? -14.470 13.506 -7.807 1.00 95.00 94 TYR A C 1
ATOM 732 O O . TYR A 1 94 ? -15.159 14.137 -8.603 1.00 95.00 94 TYR A O 1
ATOM 740 N N . GLN A 1 95 ? -14.995 13.008 -6.687 1.00 92.25 95 GLN A N 1
ATOM 741 C CA . GLN A 1 95 ? -16.421 13.115 -6.377 1.00 92.25 95 GLN A CA 1
ATOM 742 C C . GLN A 1 95 ? -16.879 14.538 -6.049 1.00 92.25 95 GLN A C 1
ATOM 744 O O . GLN A 1 95 ? -18.064 14.832 -6.188 1.00 92.25 95 GLN A O 1
ATOM 749 N N . SER A 1 96 ? -15.989 15.406 -5.565 1.00 93.12 96 SER A N 1
ATOM 750 C CA . SER A 1 96 ? -16.369 16.761 -5.172 1.00 93.12 96 SER A CA 1
ATOM 751 C C . SER A 1 96 ? -15.302 17.780 -5.551 1.00 93.12 96 SER A C 1
ATOM 753 O O . SER A 1 96 ? -14.098 17.511 -5.505 1.00 93.12 96 SER A O 1
ATOM 755 N N . LYS A 1 97 ? -15.759 18.981 -5.912 1.00 95.25 97 LYS A N 1
ATOM 756 C CA . LYS A 1 97 ? -14.886 20.097 -6.284 1.00 95.25 97 LYS A CA 1
ATOM 757 C C . LYS A 1 97 ? -13.995 20.513 -5.114 1.00 95.25 97 LYS A C 1
ATOM 759 O O . LYS A 1 97 ? -12.835 20.853 -5.318 1.00 95.25 97 LYS A O 1
ATOM 764 N N . GLU A 1 98 ? -14.512 20.424 -3.894 1.00 95.56 98 GLU A N 1
ATOM 765 C CA . GLU A 1 98 ? -13.801 20.753 -2.660 1.00 95.56 98 GLU A CA 1
ATOM 766 C C . GLU A 1 98 ? -12.609 19.813 -2.438 1.00 95.56 98 GLU A C 1
ATOM 768 O O . GLU A 1 98 ? -11.521 20.274 -2.095 1.00 95.56 98 GLU A O 1
ATOM 773 N N . ILE A 1 99 ? -12.776 18.503 -2.673 1.00 93.56 99 ILE A N 1
ATOM 774 C CA . ILE A 1 99 ? -11.681 17.526 -2.553 1.00 93.56 99 ILE A CA 1
ATOM 775 C C . ILE A 1 99 ? -10.611 17.796 -3.615 1.00 93.56 99 ILE A C 1
ATOM 777 O O . ILE A 1 99 ? -9.422 17.836 -3.288 1.00 93.56 99 ILE A O 1
ATOM 781 N N . ILE A 1 100 ? -11.022 18.050 -4.862 1.00 96.31 100 ILE A N 1
ATOM 782 C CA . ILE A 1 100 ? -10.109 18.380 -5.964 1.00 96.31 100 ILE A CA 1
ATOM 783 C C . ILE A 1 100 ? -9.281 19.625 -5.619 1.00 96.31 100 ILE A C 1
ATOM 785 O O . ILE A 1 100 ? -8.057 19.592 -5.742 1.00 96.31 100 ILE A O 1
ATOM 789 N N . GLN A 1 101 ? -9.929 20.689 -5.134 1.00 96.50 101 GLN A N 1
ATOM 790 C CA . GLN A 1 101 ? -9.279 21.947 -4.751 1.00 96.50 101 GLN A CA 1
ATOM 791 C C . GLN A 1 101 ? -8.367 21.809 -3.530 1.00 96.50 101 GLN A C 1
ATOM 793 O O . GLN A 1 101 ? -7.366 22.515 -3.432 1.00 96.50 101 GLN A O 1
ATOM 798 N N . ARG A 1 102 ? -8.685 20.898 -2.605 1.00 96.38 102 ARG A N 1
ATOM 799 C CA . ARG A 1 102 ? -7.845 20.613 -1.436 1.00 96.38 102 ARG A CA 1
ATOM 800 C C . ARG A 1 102 ? -6.591 19.813 -1.793 1.00 96.38 102 ARG A C 1
ATOM 802 O O . ARG A 1 102 ? -5.584 19.920 -1.094 1.00 96.38 102 ARG A O 1
ATOM 809 N N . HIS A 1 103 ? -6.640 19.021 -2.864 1.00 94.69 103 HIS A N 1
ATOM 810 C CA . HIS A 1 103 ? -5.561 18.116 -3.266 1.00 94.69 103 HIS A CA 1
ATOM 811 C C . HIS A 1 103 ? -5.124 18.298 -4.733 1.00 94.69 103 HIS A C 1
ATOM 813 O O . HIS A 1 103 ? -5.024 17.304 -5.454 1.00 94.69 103 HIS A O 1
ATOM 819 N N . PRO A 1 104 ? -4.789 19.526 -5.180 1.00 95.75 104 PRO A N 1
ATOM 820 C CA . PRO A 1 104 ? -4.567 19.842 -6.596 1.00 95.75 104 PRO A CA 1
ATOM 821 C C . PRO A 1 104 ? -3.377 19.095 -7.207 1.00 95.75 104 PRO A C 1
ATOM 823 O O . PRO A 1 104 ? -3.351 18.836 -8.407 1.00 95.75 104 PRO A O 1
ATOM 826 N N . TRP A 1 105 ? -2.397 18.701 -6.389 1.00 94.56 105 TRP A N 1
ATOM 827 C CA . TRP A 1 105 ? -1.285 17.874 -6.854 1.00 94.56 105 TRP A CA 1
ATOM 828 C C . TRP A 1 105 ? -1.797 16.506 -7.330 1.00 94.56 105 TRP A C 1
ATOM 830 O O . TRP A 1 105 ? -1.634 16.138 -8.487 1.00 94.56 105 TRP A O 1
ATOM 840 N N . ALA A 1 106 ? -2.515 15.778 -6.476 1.00 90.25 106 ALA A N 1
ATOM 841 C CA . ALA A 1 106 ? -3.013 14.453 -6.830 1.00 90.25 106 ALA A CA 1
ATOM 842 C C . ALA A 1 106 ? -4.108 14.488 -7.912 1.00 90.25 106 ALA A C 1
ATOM 844 O O . ALA A 1 106 ? -4.183 13.569 -8.722 1.00 90.25 106 ALA A O 1
ATOM 845 N N . SER A 1 107 ? -4.955 15.523 -7.924 1.00 94.75 107 SER A N 1
ATOM 846 C CA . SER A 1 107 ? -6.146 15.590 -8.783 1.00 94.75 107 SER A CA 1
ATOM 847 C C . SER A 1 107 ? -5.941 16.303 -10.124 1.00 94.75 107 SER A C 1
ATOM 849 O O . SER A 1 107 ? -6.707 16.061 -11.049 1.00 94.75 107 SER A O 1
ATOM 851 N N . ILE A 1 108 ? -4.956 17.198 -10.253 1.00 95.25 108 ILE A N 1
ATOM 852 C CA . ILE A 1 108 ? -4.793 18.034 -11.456 1.00 95.25 108 ILE A CA 1
ATOM 853 C C . ILE A 1 108 ? -3.377 17.914 -12.000 1.00 95.25 108 ILE A C 1
ATOM 855 O O . ILE A 1 108 ? -3.170 17.414 -13.105 1.00 95.25 108 ILE A O 1
ATOM 859 N N . TYR A 1 109 ? -2.389 18.368 -11.231 1.00 95.50 109 TYR A N 1
ATOM 860 C CA . TYR A 1 109 ? -1.041 18.539 -11.762 1.00 95.50 109 TYR A CA 1
ATOM 861 C C . TYR A 1 109 ? -0.393 17.192 -12.112 1.00 95.50 109 TYR A C 1
ATOM 863 O O . TYR A 1 109 ? 0.237 17.082 -13.160 1.00 95.50 109 TYR A O 1
ATOM 871 N N . LEU A 1 110 ? -0.557 16.156 -11.278 1.00 90.88 110 LEU A N 1
ATOM 872 C CA . LEU A 1 110 ? 0.075 14.856 -11.520 1.00 90.88 110 LEU A CA 1
ATOM 873 C C . LEU A 1 110 ? -0.520 14.171 -12.763 1.00 90.88 110 LEU A C 1
ATOM 875 O O . LEU A 1 110 ? 0.263 13.791 -13.632 1.00 90.88 110 LEU A O 1
ATOM 879 N N . PRO A 1 111 ? -1.857 14.080 -12.929 1.00 91.75 111 PRO A N 1
ATOM 880 C CA . PRO A 1 111 ? -2.455 13.615 -14.179 1.00 91.75 111 PRO A CA 1
ATOM 881 C C . PRO A 1 111 ? -1.978 14.383 -15.417 1.00 91.75 111 PRO A C 1
ATOM 883 O O . PRO A 1 111 ? -1.633 13.752 -16.411 1.00 91.75 111 PRO A O 1
ATOM 886 N N . ILE A 1 112 ? -1.904 15.721 -15.363 1.00 95.88 112 ILE A N 1
ATOM 887 C CA . ILE A 1 112 ? -1.431 16.535 -16.497 1.00 95.88 112 ILE A CA 1
ATOM 888 C C . ILE A 1 112 ? 0.011 16.181 -16.858 1.00 95.88 112 ILE A C 1
ATOM 890 O O . ILE A 1 112 ? 0.315 16.000 -18.036 1.00 95.88 112 ILE A O 1
ATOM 894 N N . ILE A 1 113 ? 0.895 16.051 -15.868 1.00 93.31 113 ILE A N 1
ATOM 895 C CA . ILE A 1 113 ? 2.294 15.673 -16.097 1.00 93.31 113 ILE A CA 1
ATOM 896 C C . ILE A 1 113 ? 2.391 14.274 -16.699 1.00 93.31 113 ILE A C 1
ATOM 898 O O . ILE A 1 113 ? 3.116 14.095 -17.672 1.00 93.31 113 ILE A O 1
ATOM 902 N N . LEU A 1 114 ? 1.645 13.299 -16.174 1.00 90.69 114 LEU A N 1
ATOM 903 C CA . LEU A 1 114 ? 1.655 11.929 -16.692 1.00 90.69 114 LEU A CA 1
ATOM 904 C C . LEU A 1 114 ? 1.127 11.861 -18.129 1.00 90.69 114 LEU A C 1
ATOM 906 O O . LEU A 1 114 ? 1.758 11.236 -18.975 1.00 90.69 114 LEU A O 1
ATOM 910 N N . VAL A 1 115 ? 0.022 12.547 -18.437 1.00 92.06 115 VAL A N 1
ATOM 911 C CA . VAL A 1 115 ? -0.5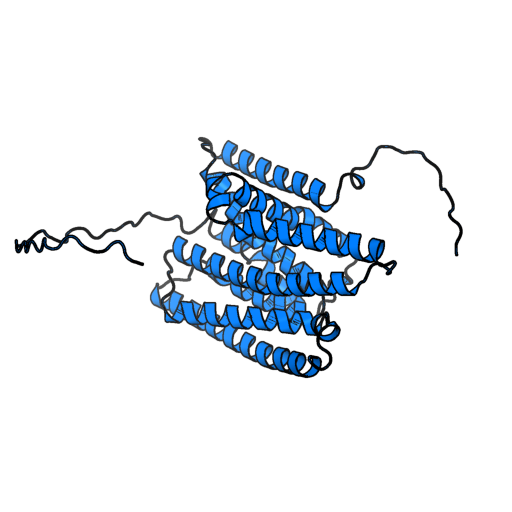11 12.627 -19.807 1.00 92.06 115 VAL A CA 1
ATOM 912 C C . VAL A 1 115 ? 0.488 13.313 -20.734 1.00 92.06 115 VAL A C 1
ATOM 914 O O . VAL A 1 115 ? 0.760 12.805 -21.817 1.00 92.06 115 VAL A O 1
ATOM 917 N N . SER A 1 116 ? 1.089 14.423 -20.300 1.00 94.25 116 SER A N 1
ATOM 918 C CA . SER A 1 116 ? 2.106 15.141 -21.081 1.00 94.25 116 SER A CA 1
ATOM 919 C C . SER A 1 116 ? 3.327 14.260 -21.347 1.00 94.25 116 SER A C 1
ATOM 921 O O . SER A 1 116 ? 3.860 14.262 -22.453 1.00 94.25 116 SER A O 1
ATOM 923 N N . TYR A 1 117 ? 3.739 13.466 -20.359 1.00 91.06 117 TYR A N 1
ATOM 924 C CA . TYR A 1 117 ? 4.847 12.529 -20.483 1.00 91.06 117 TYR A CA 1
ATOM 925 C C . TYR A 1 117 ? 4.526 11.373 -21.439 1.00 91.06 117 TYR A C 1
ATOM 927 O O . TYR A 1 117 ? 5.349 11.037 -22.287 1.00 91.06 117 TYR A O 1
ATOM 935 N N . ILE A 1 118 ? 3.318 10.805 -21.369 1.00 88.56 118 ILE A N 1
ATOM 936 C CA . ILE A 1 118 ? 2.856 9.779 -22.316 1.00 88.56 118 ILE A CA 1
ATOM 937 C C . ILE A 1 118 ? 2.831 10.345 -23.740 1.00 88.56 118 ILE A C 1
ATOM 939 O O . ILE A 1 118 ? 3.367 9.723 -24.653 1.00 88.56 118 ILE A O 1
ATOM 943 N N . LEU A 1 119 ? 2.266 11.542 -23.935 1.00 91.12 119 LEU A N 1
ATOM 944 C CA . LEU A 1 119 ? 2.248 12.208 -25.239 1.00 91.12 119 LEU A CA 1
ATOM 945 C C . LEU A 1 119 ? 3.664 12.461 -25.757 1.00 91.12 119 LEU A C 1
ATOM 947 O O . LEU A 1 119 ? 3.939 12.185 -26.920 1.00 91.12 119 LEU A O 1
ATOM 951 N N . PHE A 1 120 ? 4.579 12.910 -24.897 1.00 90.44 120 PHE A N 1
ATOM 952 C CA . PHE A 1 120 ? 5.990 13.054 -25.243 1.00 90.44 120 PHE A CA 1
ATOM 953 C C . PHE A 1 120 ? 6.600 11.723 -25.711 1.00 90.44 120 PHE A C 1
ATOM 955 O O . PHE A 1 120 ? 7.214 11.684 -26.775 1.00 90.44 120 PHE A O 1
ATOM 962 N N . CYS A 1 121 ? 6.371 10.625 -24.983 1.00 86.88 121 CYS A N 1
ATOM 963 C CA . CYS A 1 121 ? 6.878 9.297 -25.347 1.00 86.88 121 CYS A CA 1
ATOM 964 C C . CYS A 1 121 ? 6.337 8.793 -26.694 1.00 86.88 121 CYS A C 1
ATOM 966 O O . CYS A 1 121 ? 7.037 8.067 -27.395 1.00 86.88 121 CYS A O 1
ATOM 968 N N . LEU A 1 122 ? 5.102 9.160 -27.052 1.00 86.12 122 LEU A N 1
ATOM 969 C CA . LEU A 1 122 ? 4.470 8.770 -28.315 1.00 86.12 122 LEU A CA 1
ATOM 970 C C . LEU A 1 122 ? 4.896 9.661 -29.489 1.00 86.12 122 LEU A C 1
ATOM 972 O O . LEU A 1 122 ? 5.079 9.168 -30.597 1.00 86.12 122 LEU A O 1
ATOM 976 N N . ILE A 1 123 ? 5.048 10.967 -29.259 1.00 89.88 123 ILE A N 1
ATOM 977 C CA . ILE A 1 123 ? 5.306 11.962 -30.308 1.00 89.88 123 ILE A CA 1
ATOM 978 C C . ILE A 1 123 ? 6.799 12.072 -30.631 1.00 89.88 123 ILE A C 1
ATOM 980 O O . ILE A 1 123 ? 7.153 12.215 -31.799 1.00 89.88 123 ILE A O 1
ATOM 984 N N . HIS A 1 124 ? 7.684 11.996 -29.632 1.00 88.69 124 HIS A N 1
ATOM 985 C CA . HIS A 1 124 ? 9.127 12.155 -29.837 1.00 88.69 124 HIS A CA 1
ATOM 986 C C . HIS A 1 124 ? 9.687 11.194 -30.906 1.00 88.69 124 HIS A C 1
ATOM 988 O O . HIS A 1 124 ? 10.325 11.679 -31.842 1.00 88.69 124 HIS A O 1
ATOM 994 N N . PRO A 1 125 ? 9.406 9.872 -30.867 1.00 87.00 125 PRO A N 1
ATOM 995 C CA . PRO A 1 125 ? 9.876 8.950 -31.904 1.00 87.00 125 PRO A CA 1
ATOM 996 C C . PRO A 1 125 ? 9.372 9.326 -33.306 1.00 87.00 125 PRO A C 1
ATOM 998 O O . PRO A 1 125 ? 10.127 9.262 -34.273 1.00 87.00 125 PRO A O 1
ATOM 1001 N N . LEU A 1 126 ? 8.120 9.792 -33.412 1.00 87.31 126 LEU A N 1
ATOM 1002 C CA . LEU A 1 126 ? 7.504 10.190 -34.682 1.00 87.31 126 LEU A CA 1
ATOM 1003 C C . LEU A 1 126 ? 8.152 11.444 -35.287 1.00 87.31 126 LEU A C 1
ATOM 1005 O O . LEU A 1 126 ? 8.319 11.510 -36.501 1.00 87.31 126 LEU A O 1
ATOM 1009 N N . ILE A 1 127 ? 8.510 12.432 -34.460 1.00 90.56 127 ILE A N 1
ATOM 1010 C CA . ILE A 1 127 ? 9.126 13.688 -34.921 1.00 90.56 127 ILE A CA 1
ATOM 1011 C C . ILE A 1 127 ? 10.586 13.475 -35.328 1.00 90.56 127 ILE A C 1
ATOM 1013 O O . ILE A 1 127 ? 11.022 14.016 -36.342 1.00 90.56 127 ILE A O 1
ATOM 1017 N N . PHE A 1 128 ? 11.343 12.708 -34.542 1.00 89.06 128 PHE A N 1
ATOM 1018 C CA . PHE A 1 128 ? 12.787 12.548 -34.739 1.00 89.06 128 PHE A CA 1
ATOM 1019 C C . PHE A 1 128 ? 13.166 11.311 -35.566 1.00 89.06 128 PHE A C 1
ATOM 1021 O O . PHE A 1 128 ? 14.348 11.078 -35.804 1.00 89.06 128 PHE A O 1
ATOM 1028 N N . GLY A 1 129 ? 12.183 10.528 -36.028 1.00 85.06 129 GLY A N 1
ATOM 1029 C CA . GLY A 1 129 ? 12.422 9.304 -36.798 1.00 85.06 129 GLY A CA 1
ATOM 1030 C C . GLY A 1 129 ? 13.133 8.213 -35.992 1.00 85.06 129 GLY A C 1
ATOM 1031 O O . GLY A 1 129 ? 13.785 7.344 -36.566 1.00 85.06 129 GLY A O 1
ATOM 1032 N N . GLU A 1 130 ? 13.036 8.269 -34.663 1.00 81.75 130 GLU A N 1
ATOM 1033 C CA . GLU A 1 130 ? 13.618 7.269 -33.774 1.00 81.75 130 GLU A CA 1
ATOM 1034 C C . GLU A 1 130 ? 12.646 6.093 -33.593 1.00 81.75 130 GLU A C 1
ATOM 1036 O O . GLU A 1 130 ? 11.426 6.280 -33.628 1.00 81.75 130 GLU A O 1
ATOM 1041 N N . PRO A 1 131 ? 13.137 4.865 -33.354 1.00 77.56 131 PRO A N 1
ATOM 1042 C CA . PRO A 1 131 ? 12.277 3.796 -32.859 1.00 77.56 131 PRO A CA 1
ATOM 1043 C C . PRO A 1 131 ? 11.677 4.196 -31.503 1.00 77.56 131 PRO A C 1
ATOM 1045 O O . PRO A 1 131 ? 12.264 4.998 -30.773 1.00 77.56 131 PRO A O 1
ATOM 1048 N N . ILE A 1 132 ? 10.523 3.618 -31.137 1.00 72.94 132 ILE A N 1
ATOM 1049 C CA . ILE A 1 132 ? 9.929 3.822 -29.805 1.00 72.94 132 ILE A CA 1
ATOM 1050 C C . ILE A 1 132 ? 11.001 3.523 -28.755 1.00 72.94 132 ILE A C 1
ATOM 1052 O O . ILE A 1 132 ? 11.460 2.389 -28.602 1.00 72.94 132 ILE A O 1
ATOM 1056 N N . ASN A 1 133 ? 11.446 4.577 -28.075 1.00 70.38 133 ASN A N 1
ATOM 1057 C CA . ASN A 1 133 ? 12.645 4.516 -27.266 1.00 70.38 133 ASN A CA 1
ATOM 1058 C C . ASN A 1 133 ? 12.306 3.921 -25.898 1.00 70.38 133 ASN A C 1
ATOM 1060 O O . ASN A 1 133 ? 11.716 4.575 -25.035 1.00 70.38 133 ASN A O 1
ATOM 1064 N N . ILE A 1 134 ? 12.725 2.672 -25.702 1.00 75.56 134 ILE A N 1
ATOM 1065 C CA . ILE A 1 134 ? 12.557 1.906 -24.464 1.00 75.56 134 ILE A CA 1
ATOM 1066 C C . ILE A 1 134 ? 13.125 2.670 -23.243 1.00 75.56 134 ILE A C 1
ATOM 1068 O O . ILE A 1 134 ? 12.638 2.503 -22.126 1.00 75.56 134 ILE A O 1
ATOM 1072 N N . LYS A 1 135 ? 14.072 3.605 -23.437 1.00 78.38 135 LYS A N 1
ATOM 1073 C CA . LYS A 1 135 ? 14.601 4.458 -22.358 1.00 78.38 135 LYS A CA 1
ATOM 1074 C C . LYS A 1 135 ? 13.530 5.319 -21.687 1.00 78.38 135 LYS A C 1
ATOM 1076 O O . LYS A 1 135 ? 13.580 5.478 -20.474 1.00 78.38 135 LYS A O 1
ATOM 1081 N N . TYR A 1 136 ? 12.563 5.874 -22.422 1.00 82.44 136 TYR A N 1
ATOM 1082 C CA . TYR A 1 136 ? 11.519 6.692 -21.788 1.00 82.44 136 TYR A CA 1
ATOM 1083 C C . TYR A 1 136 ? 10.571 5.832 -20.950 1.00 82.44 136 TYR A C 1
ATOM 1085 O O . TYR A 1 136 ? 10.193 6.209 -19.844 1.00 82.44 136 TYR A O 1
ATOM 1093 N N . TRP A 1 137 ? 10.269 4.623 -21.421 1.00 81.06 137 TRP A N 1
ATOM 1094 C CA . TRP A 1 137 ? 9.505 3.659 -20.638 1.00 81.06 137 TRP A CA 1
ATOM 1095 C C . TRP A 1 137 ? 10.212 3.298 -19.323 1.00 81.06 137 TRP A C 1
ATOM 1097 O O . TRP A 1 137 ? 9.609 3.399 -18.257 1.00 81.06 137 TRP A O 1
ATOM 1107 N N . HIS A 1 138 ? 11.507 2.978 -19.378 1.00 83.44 138 HIS A N 1
ATOM 1108 C CA . HIS A 1 138 ? 12.311 2.691 -18.184 1.00 83.44 138 HIS A CA 1
ATOM 1109 C C . HIS A 1 138 ? 12.369 3.872 -17.206 1.00 83.44 138 HIS A C 1
ATOM 1111 O O . HIS A 1 138 ? 12.358 3.685 -15.991 1.00 83.44 138 HIS A O 1
ATOM 1117 N N . PHE A 1 139 ? 12.373 5.109 -17.708 1.00 85.44 139 PHE A N 1
ATOM 1118 C CA . PHE A 1 139 ? 12.353 6.288 -16.846 1.00 85.44 139 PHE A CA 1
ATOM 1119 C C . PHE A 1 139 ? 10.999 6.458 -16.144 1.00 85.44 139 PHE A C 1
ATOM 1121 O O . PHE A 1 139 ? 10.948 6.801 -14.961 1.00 85.44 139 PHE A O 1
ATOM 1128 N N . ALA A 1 140 ? 9.897 6.177 -16.843 1.00 85.25 140 ALA A N 1
ATOM 1129 C CA . ALA A 1 140 ? 8.571 6.142 -16.233 1.00 85.25 140 ALA A CA 1
ATOM 1130 C C . ALA A 1 140 ? 8.486 5.072 -15.139 1.00 85.25 140 ALA A C 1
ATOM 1132 O O . ALA A 1 140 ? 7.976 5.345 -14.052 1.00 85.25 140 ALA A O 1
ATOM 1133 N N . ASP A 1 141 ? 9.015 3.877 -15.412 1.00 84.44 141 ASP A N 1
ATOM 1134 C CA . ASP A 1 141 ? 9.007 2.756 -14.472 1.00 84.44 141 ASP A CA 1
ATOM 1135 C C . ASP A 1 141 ? 9.846 3.056 -13.223 1.00 84.44 141 ASP A C 1
ATOM 1137 O O . ASP A 1 141 ? 9.434 2.779 -12.096 1.00 84.44 141 ASP A O 1
ATOM 1141 N N . LEU A 1 142 ? 10.970 3.753 -13.400 1.00 85.94 142 LEU A N 1
ATOM 1142 C CA . LEU A 1 142 ? 11.803 4.253 -12.312 1.00 85.94 142 LEU A CA 1
ATOM 1143 C C . LEU A 1 142 ? 11.045 5.200 -11.371 1.00 85.94 142 LEU A C 1
ATOM 1145 O O . LEU A 1 142 ? 11.091 5.055 -10.142 1.00 85.94 142 LEU A O 1
ATOM 1149 N N . ILE A 1 143 ? 10.336 6.177 -11.944 1.00 87.19 143 ILE A N 1
ATOM 1150 C CA . ILE A 1 143 ? 9.516 7.127 -11.184 1.00 87.19 143 ILE A CA 1
ATOM 1151 C C . ILE A 1 143 ? 8.361 6.392 -10.504 1.00 87.19 143 ILE A C 1
ATOM 1153 O O . ILE A 1 143 ? 8.117 6.607 -9.316 1.00 87.19 143 ILE A O 1
ATOM 1157 N N . SER A 1 144 ? 7.677 5.512 -11.238 1.00 87.19 144 SER A N 1
ATOM 1158 C CA . SER A 1 144 ? 6.556 4.708 -10.747 1.00 87.19 144 SER A CA 1
ATOM 1159 C C . SER A 1 144 ? 6.967 3.861 -9.543 1.00 87.19 144 SER A C 1
ATOM 1161 O O 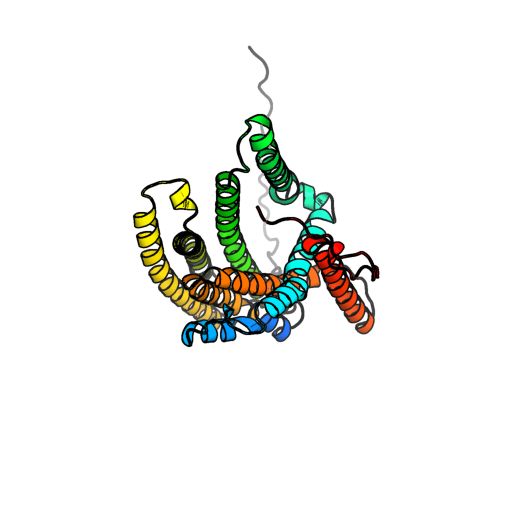. SER A 1 144 ? 6.347 3.943 -8.486 1.00 87.19 144 SER A O 1
ATOM 1163 N N . THR A 1 145 ? 8.078 3.137 -9.652 1.00 87.12 145 THR A N 1
ATOM 1164 C CA . THR A 1 145 ? 8.648 2.309 -8.583 1.00 87.12 145 THR A CA 1
ATOM 1165 C C . THR A 1 145 ? 9.005 3.137 -7.347 1.00 87.12 145 THR A C 1
ATOM 1167 O O . THR A 1 145 ? 8.677 2.772 -6.216 1.00 87.12 145 THR A O 1
ATOM 1170 N N . SER A 1 146 ? 9.623 4.303 -7.547 1.00 89.38 146 SER A N 1
ATOM 1171 C CA . SER A 1 146 ? 9.958 5.221 -6.449 1.00 89.38 146 SER A CA 1
ATOM 1172 C C . SER A 1 146 ? 8.705 5.752 -5.751 1.00 89.38 146 SER A C 1
ATOM 1174 O O . SER A 1 146 ? 8.631 5.804 -4.521 1.00 89.38 146 SER A O 1
ATOM 1176 N N . TYR A 1 147 ? 7.694 6.123 -6.536 1.00 91.12 147 TYR A N 1
ATOM 1177 C CA . TYR A 1 147 ? 6.405 6.568 -6.025 1.00 91.12 147 TYR A CA 1
ATOM 1178 C C . TYR A 1 147 ? 5.692 5.451 -5.258 1.00 91.12 147 TYR A C 1
ATOM 1180 O O . TYR A 1 147 ? 5.123 5.702 -4.195 1.00 91.12 147 TYR A O 1
ATOM 1188 N N . LEU A 1 148 ? 5.770 4.213 -5.744 1.00 92.00 148 LEU A N 1
ATOM 1189 C CA . LEU A 1 148 ? 5.157 3.048 -5.121 1.00 92.00 148 LEU A CA 1
ATOM 1190 C C . LEU A 1 148 ? 5.739 2.771 -3.728 1.00 92.00 148 LEU A C 1
ATOM 1192 O O . LEU A 1 148 ? 4.986 2.504 -2.791 1.00 92.00 148 LEU A O 1
ATOM 1196 N N . ALA A 1 149 ? 7.053 2.936 -3.554 1.00 94.44 149 ALA A N 1
ATOM 1197 C CA . ALA A 1 149 ? 7.706 2.843 -2.248 1.00 94.44 149 ALA A CA 1
ATOM 1198 C C . ALA A 1 149 ? 7.141 3.859 -1.236 1.00 94.44 149 ALA A C 1
ATOM 1200 O O . ALA A 1 149 ? 6.841 3.513 -0.085 1.00 94.44 149 ALA A O 1
ATOM 1201 N N . ILE A 1 150 ? 6.960 5.113 -1.667 1.00 95.56 150 ILE A N 1
ATOM 1202 C CA . ILE A 1 150 ? 6.361 6.182 -0.852 1.00 95.56 150 ILE A CA 1
ATOM 1203 C C . ILE A 1 150 ? 4.894 5.855 -0.551 1.00 95.56 150 ILE A C 1
ATOM 1205 O O . ILE A 1 150 ? 4.439 5.991 0.586 1.00 95.56 150 ILE A O 1
ATOM 1209 N N . HIS A 1 151 ? 4.156 5.401 -1.561 1.00 94.50 151 HIS A N 1
ATOM 1210 C CA . HIS A 1 151 ? 2.741 5.079 -1.462 1.00 94.50 151 HIS A CA 1
ATOM 1211 C C . HIS A 1 151 ? 2.484 3.948 -0.459 1.00 94.50 151 HIS A C 1
ATOM 1213 O O . HIS A 1 151 ? 1.721 4.137 0.488 1.00 94.50 151 HIS A O 1
ATOM 1219 N N . TYR A 1 152 ? 3.167 2.809 -0.595 1.00 95.88 152 TYR A N 1
ATOM 1220 C CA .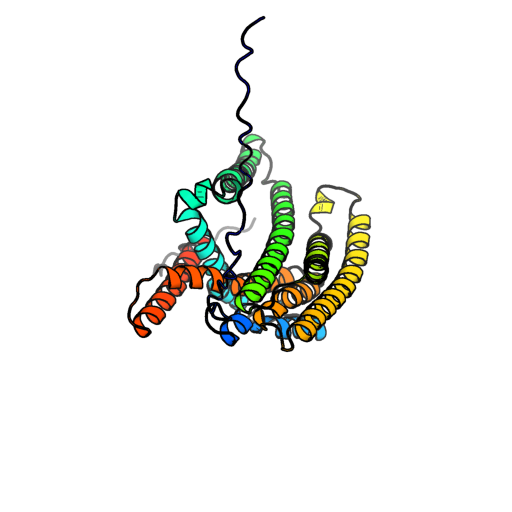 TYR A 1 152 ? 2.973 1.646 0.274 1.00 95.88 152 TYR A CA 1
ATOM 1221 C C . TYR A 1 152 ? 3.338 1.922 1.731 1.00 95.88 152 TYR A C 1
ATOM 1223 O O . TYR A 1 152 ? 2.597 1.553 2.645 1.00 95.88 152 TYR A O 1
ATOM 1231 N N . THR A 1 153 ? 4.444 2.625 1.972 1.00 97.69 153 THR A N 1
ATOM 1232 C CA . THR A 1 153 ? 4.864 2.980 3.336 1.00 97.69 153 THR A CA 1
ATOM 1233 C C . THR A 1 153 ? 3.947 4.032 3.960 1.00 97.69 153 THR A C 1
ATOM 1235 O O . THR A 1 153 ? 3.563 3.905 5.127 1.00 97.69 153 THR A O 1
ATOM 1238 N N . GLY A 1 154 ? 3.516 5.029 3.180 1.00 96.62 154 GLY A N 1
ATOM 1239 C CA . GLY A 1 154 ? 2.521 6.016 3.595 1.00 96.62 154 GLY A CA 1
ATOM 1240 C C . GLY A 1 154 ? 1.164 5.385 3.916 1.00 96.62 154 GLY A C 1
ATOM 1241 O O . GLY A 1 154 ? 0.543 5.728 4.925 1.00 96.62 154 GLY A O 1
ATOM 1242 N N . GLN A 1 155 ? 0.732 4.411 3.114 1.00 94.94 155 GLN A N 1
ATOM 1243 C CA . GLN A 1 155 ? -0.492 3.648 3.334 1.00 94.94 155 GLN A CA 1
ATOM 1244 C C . GLN A 1 155 ? -0.405 2.809 4.612 1.00 94.94 155 GLN A C 1
ATOM 1246 O O . GLN A 1 155 ? -1.301 2.890 5.453 1.00 94.94 155 GLN A O 1
ATOM 1251 N N . ALA A 1 156 ? 0.684 2.056 4.800 1.00 97.44 156 ALA A N 1
ATOM 1252 C CA . ALA A 1 156 ? 0.925 1.286 6.019 1.00 97.44 156 ALA A CA 1
ATOM 1253 C C . ALA A 1 156 ? 0.862 2.181 7.266 1.00 97.44 156 ALA A C 1
ATOM 1255 O O . ALA A 1 156 ? 0.159 1.858 8.226 1.00 97.44 156 ALA A O 1
ATOM 1256 N N . TRP A 1 157 ? 1.508 3.352 7.222 1.00 98.19 157 TRP A N 1
ATOM 1257 C CA . TRP A 1 157 ? 1.417 4.350 8.289 1.00 98.19 157 TRP A CA 1
ATOM 1258 C C . TRP A 1 157 ? -0.021 4.829 8.524 1.00 98.19 157 TRP A C 1
ATOM 1260 O O . TRP A 1 157 ? -0.476 4.870 9.669 1.00 98.19 157 TRP A O 1
ATOM 1270 N N . GLY A 1 158 ? -0.747 5.173 7.457 1.00 96.25 158 GLY A N 1
ATOM 1271 C CA . GLY A 1 158 ? -2.137 5.624 7.532 1.00 96.25 158 GLY A CA 1
ATOM 1272 C C . GLY A 1 158 ? -3.053 4.596 8.197 1.00 96.25 158 GLY A C 1
ATOM 1273 O O . GLY A 1 158 ? -3.891 4.965 9.023 1.00 96.25 158 GLY A O 1
ATOM 1274 N N . MET A 1 159 ? -2.850 3.308 7.911 1.00 96.38 159 MET A N 1
ATOM 1275 C CA . MET A 1 159 ? -3.599 2.215 8.534 1.00 96.38 159 MET A CA 1
ATOM 1276 C C . MET A 1 159 ? -3.266 2.071 10.019 1.00 96.38 159 MET A C 1
ATOM 1278 O O . MET A 1 159 ? -4.181 2.101 10.844 1.00 96.38 159 MET A O 1
ATOM 1282 N N . VAL A 1 160 ? -1.978 2.012 10.382 1.00 97.88 160 VAL A N 1
ATOM 1283 C CA . VAL A 1 160 ? -1.546 1.968 11.792 1.00 97.88 160 VAL A CA 1
ATOM 1284 C C . VAL A 1 160 ? -2.146 3.144 12.567 1.00 97.88 160 VAL A C 1
ATOM 1286 O O . VAL A 1 160 ? -2.756 2.949 13.616 1.00 97.88 160 VAL A O 1
ATOM 1289 N N . ALA A 1 161 ? -2.032 4.365 12.038 1.00 96.94 161 ALA A N 1
ATOM 1290 C CA . ALA A 1 161 ? -2.560 5.565 12.676 1.00 96.94 161 ALA A CA 1
ATOM 1291 C C . ALA A 1 161 ? -4.087 5.502 12.849 1.00 96.94 161 ALA A C 1
ATOM 1293 O O . ALA A 1 161 ? -4.583 5.736 13.953 1.00 96.94 161 ALA A O 1
ATOM 1294 N N . SER A 1 162 ? -4.822 5.128 11.799 1.00 94.94 162 SER A N 1
ATOM 1295 C CA . SER A 1 162 ? -6.288 5.059 11.817 1.00 94.94 162 SER A CA 1
ATOM 1296 C C . SER A 1 162 ? -6.804 4.033 12.824 1.00 94.94 162 SER A C 1
ATOM 1298 O O . SER A 1 162 ? -7.644 4.361 13.659 1.00 94.94 162 SER A O 1
ATOM 1300 N N . PHE A 1 163 ? -6.266 2.810 12.815 1.00 96.06 163 PHE A N 1
ATOM 1301 C CA . PHE A 1 163 ? -6.694 1.771 13.754 1.00 96.06 163 PHE A CA 1
ATOM 1302 C C . PHE A 1 163 ? -6.213 2.029 15.182 1.00 96.06 163 PHE A C 1
ATOM 1304 O O . PHE A 1 163 ? -6.936 1.708 16.125 1.00 96.06 163 PHE A O 1
ATOM 1311 N N . SER A 1 164 ? -5.060 2.683 15.363 1.00 96.19 164 SER A N 1
ATOM 1312 C CA . SER A 1 164 ? -4.633 3.153 16.687 1.00 96.19 164 SER A CA 1
ATOM 1313 C C . SER A 1 164 ? -5.614 4.176 17.266 1.00 96.19 164 SER A C 1
ATOM 1315 O O . SER A 1 164 ? -5.926 4.124 18.454 1.00 96.19 164 SER A O 1
ATOM 1317 N N . TYR A 1 165 ? -6.147 5.068 16.424 1.00 94.88 165 TYR A N 1
ATOM 1318 C CA . TYR A 1 165 ? -7.131 6.067 16.824 1.00 94.88 165 TYR A CA 1
ATOM 1319 C C . TYR A 1 165 ? -8.481 5.420 17.143 1.00 94.88 165 TYR A C 1
ATOM 1321 O O . TYR A 1 165 ? -8.987 5.589 18.250 1.00 94.88 165 TYR A O 1
ATOM 1329 N N . LEU A 1 166 ? -9.021 4.616 16.220 1.00 92.50 166 LEU A N 1
ATOM 1330 C CA . LEU A 1 166 ? -10.313 3.943 16.395 1.00 92.50 166 LEU A CA 1
ATOM 1331 C C . LEU A 1 166 ? -10.330 3.049 17.634 1.00 92.50 166 LEU A C 1
ATOM 1333 O O . LEU A 1 166 ? -11.286 3.060 18.400 1.00 92.50 166 LEU A O 1
ATOM 1337 N N . GLY A 1 167 ? -9.258 2.294 17.860 1.00 93.69 167 GLY A N 1
ATOM 1338 C CA . GLY A 1 167 ? -9.169 1.392 18.999 1.00 93.69 167 GLY A CA 1
ATOM 1339 C C . GLY A 1 167 ? -8.692 2.030 20.300 1.00 93.69 167 GLY A C 1
ATOM 1340 O O . GLY A 1 167 ? -8.419 1.286 21.244 1.00 93.69 167 GLY A O 1
ATOM 1341 N N . GLY A 1 168 ? -8.548 3.359 20.370 1.00 94.19 168 GLY A N 1
ATOM 1342 C CA . GLY A 1 168 ? -8.119 4.068 21.581 1.00 94.19 168 GLY A CA 1
ATOM 1343 C C . GLY A 1 168 ? -6.705 3.702 22.054 1.00 94.19 168 GLY A C 1
ATOM 1344 O O . GLY A 1 168 ? -6.426 3.733 23.249 1.00 94.19 168 GLY A O 1
ATOM 1345 N N . ALA A 1 169 ? -5.822 3.319 21.132 1.00 95.81 169 ALA A N 1
ATOM 1346 C CA . ALA A 1 169 ? -4.448 2.883 21.376 1.00 95.81 169 ALA A CA 1
ATOM 1347 C C . ALA A 1 169 ? -3.436 3.862 20.750 1.00 95.81 169 ALA A C 1
ATOM 1349 O O . ALA A 1 169 ? -2.510 3.459 20.049 1.00 95.81 169 ALA A O 1
ATOM 1350 N N . LEU A 1 170 ? -3.630 5.166 20.978 1.00 96.38 170 LEU A N 1
ATOM 1351 C CA . LEU A 1 170 ? -2.802 6.220 20.382 1.00 96.38 170 LEU A CA 1
ATOM 1352 C C . LEU A 1 170 ? -1.318 6.027 20.700 1.00 96.38 170 LEU A C 1
ATOM 1354 O O . LEU A 1 170 ? -0.950 5.845 21.860 1.00 96.38 170 LEU A O 1
ATOM 1358 N N . LEU A 1 171 ? -0.479 6.116 19.668 1.00 97.62 171 LEU A N 1
ATOM 1359 C CA . LEU A 1 171 ? 0.975 6.008 19.776 1.00 97.62 171 LEU A CA 1
ATOM 1360 C C . LEU A 1 171 ? 1.579 7.240 20.465 1.00 97.62 171 LEU A C 1
ATOM 1362 O O . LEU A 1 171 ? 1.329 8.376 20.037 1.00 97.62 171 LEU A O 1
ATOM 1366 N N . THR A 1 172 ? 2.439 7.009 21.460 1.00 98.12 172 THR A N 1
ATOM 1367 C CA . THR A 1 172 ? 3.310 8.046 22.039 1.00 98.12 172 THR A CA 1
ATOM 1368 C C . THR A 1 172 ? 4.344 8.528 21.014 1.00 98.12 172 THR A C 1
ATOM 1370 O O . THR A 1 172 ? 4.469 7.980 19.915 1.00 98.12 172 THR A O 1
ATOM 1373 N N . LYS A 1 173 ? 5.111 9.577 21.343 1.00 98.19 173 LYS A N 1
ATOM 1374 C CA . LYS A 1 173 ? 6.136 10.126 20.438 1.00 98.19 173 LYS A CA 1
ATOM 1375 C C . LYS A 1 173 ? 7.211 9.090 20.082 1.00 98.19 173 LYS A C 1
ATOM 1377 O O . LYS A 1 173 ? 7.570 8.994 18.911 1.00 98.19 173 LYS A O 1
ATOM 1382 N N . SER A 1 174 ? 7.690 8.313 21.055 1.00 98.31 174 SER A N 1
ATOM 1383 C CA . SER A 1 174 ? 8.709 7.277 20.841 1.00 98.31 174 SER A CA 1
ATOM 1384 C C . SER A 1 174 ? 8.162 6.095 20.038 1.00 98.31 174 SER A C 1
ATOM 1386 O O . SER A 1 174 ? 8.767 5.717 19.040 1.00 98.31 174 SER A O 1
ATOM 1388 N N . GLU A 1 175 ? 6.981 5.577 20.394 1.00 98.44 175 GLU A N 1
ATOM 1389 C CA . GLU A 1 175 ? 6.311 4.484 19.666 1.00 98.44 175 GLU A CA 1
ATOM 1390 C C . GLU A 1 175 ? 6.051 4.876 18.201 1.00 98.44 175 GLU A C 1
ATOM 1392 O O . GLU A 1 175 ? 6.333 4.122 17.271 1.00 98.44 175 GLU A O 1
ATOM 1397 N N . ARG A 1 176 ? 5.584 6.110 17.978 1.00 98.50 176 ARG A N 1
ATOM 1398 C CA . ARG A 1 176 ? 5.387 6.686 16.643 1.00 98.50 176 ARG A CA 1
ATOM 1399 C C . ARG A 1 176 ? 6.689 6.800 15.862 1.00 98.50 176 ARG A C 1
ATOM 1401 O O . ARG A 1 176 ? 6.691 6.521 14.666 1.00 98.50 176 ARG A O 1
ATOM 1408 N N . HIS A 1 177 ? 7.761 7.255 16.505 1.00 98.44 177 HIS A N 1
ATOM 1409 C CA . HIS A 1 177 ? 9.053 7.408 15.848 1.00 98.44 177 HIS A CA 1
ATOM 1410 C C . HIS A 1 177 ? 9.635 6.050 15.448 1.00 98.44 177 HIS A C 1
ATOM 1412 O O . HIS A 1 177 ? 10.109 5.923 14.327 1.00 98.44 177 HIS A O 1
ATOM 1418 N N . ALA A 1 178 ? 9.506 5.023 16.293 1.00 98.56 178 ALA A N 1
ATOM 1419 C CA . ALA A 1 178 ? 9.928 3.663 15.965 1.00 98.56 178 ALA A CA 1
ATOM 1420 C C . ALA A 1 178 ? 9.189 3.111 14.731 1.00 98.56 178 ALA A C 1
ATOM 1422 O O . ALA A 1 178 ? 9.820 2.630 13.788 1.00 98.56 178 ALA A O 1
ATOM 1423 N N . VAL A 1 179 ? 7.858 3.253 14.689 1.00 98.62 179 VAL A N 1
ATOM 1424 C CA . VAL A 1 179 ? 7.055 2.784 13.547 1.00 98.62 179 VAL A CA 1
ATOM 1425 C C . VAL A 1 179 ? 7.361 3.582 12.277 1.00 98.62 179 VAL A C 1
ATOM 1427 O O . VAL A 1 179 ? 7.625 2.993 11.232 1.00 98.62 179 VAL A O 1
ATOM 1430 N N . ARG A 1 180 ? 7.370 4.920 12.342 1.00 98.31 180 ARG A N 1
ATOM 1431 C CA . ARG A 1 180 ? 7.646 5.760 11.162 1.00 98.31 180 ARG A CA 1
ATOM 1432 C C . ARG A 1 180 ? 9.080 5.625 10.670 1.00 98.31 180 ARG A C 1
ATOM 1434 O O . ARG A 1 180 ? 9.281 5.558 9.467 1.00 98.31 180 ARG A O 1
ATOM 1441 N N . GLY A 1 181 ? 10.051 5.568 11.579 1.00 98.62 181 GLY A N 1
ATOM 1442 C CA . GLY A 1 181 ? 11.457 5.339 11.255 1.00 98.62 181 GLY A CA 1
ATOM 1443 C C . GLY A 1 181 ? 11.632 4.038 10.482 1.00 98.62 181 GLY A C 1
ATOM 1444 O O . GLY A 1 181 ? 12.225 4.043 9.409 1.00 98.62 181 GLY A O 1
ATOM 1445 N N . THR A 1 182 ? 11.002 2.959 10.949 1.00 98.75 182 THR A N 1
ATOM 1446 C CA . THR A 1 182 ? 10.999 1.668 10.245 1.00 98.75 182 THR A CA 1
ATOM 1447 C C . THR A 1 182 ? 10.363 1.765 8.861 1.00 98.75 182 THR A C 1
ATOM 1449 O O . THR A 1 182 ? 10.919 1.252 7.897 1.00 98.75 182 THR A O 1
ATOM 1452 N N . LEU A 1 183 ? 9.237 2.472 8.722 1.00 98.62 183 LEU A N 1
ATOM 1453 C CA . LEU A 1 183 ? 8.601 2.673 7.417 1.00 98.62 183 LEU A CA 1
ATOM 1454 C C . LEU A 1 183 ? 9.461 3.508 6.453 1.00 98.62 183 LEU A C 1
ATOM 1456 O O . LEU A 1 183 ? 9.445 3.242 5.255 1.00 98.62 183 LEU A O 1
ATOM 1460 N N . TYR A 1 184 ? 10.259 4.459 6.947 1.00 98.56 184 TYR A N 1
ATOM 1461 C CA . TYR A 1 184 ? 11.251 5.153 6.118 1.00 98.56 184 TYR A CA 1
ATOM 1462 C C . TYR A 1 184 ? 12.389 4.228 5.683 1.00 98.56 184 TYR A C 1
ATOM 1464 O O . TYR A 1 184 ? 12.791 4.281 4.523 1.00 98.56 184 TYR A O 1
ATOM 1472 N N . VAL A 1 185 ? 12.867 3.341 6.563 1.00 98.56 185 VAL A N 1
ATOM 1473 C CA . VAL A 1 185 ? 13.827 2.298 6.168 1.00 98.56 185 VAL A CA 1
ATOM 1474 C C . VAL A 1 185 ? 13.227 1.409 5.082 1.00 98.56 185 VAL A C 1
ATOM 1476 O O . VAL A 1 185 ? 13.863 1.187 4.059 1.00 98.56 185 VAL A O 1
ATOM 1479 N N . PHE A 1 186 ? 11.980 0.967 5.252 1.00 98.56 186 PHE A N 1
ATOM 1480 C CA . PHE A 1 186 ? 11.252 0.157 4.274 1.00 98.56 186 PHE A CA 1
ATOM 1481 C C . PHE A 1 186 ? 11.084 0.880 2.929 1.00 98.56 186 PHE A C 1
ATOM 1483 O O . PHE A 1 186 ? 11.191 0.250 1.883 1.00 98.56 186 PHE A O 1
ATOM 1490 N N . MET A 1 187 ? 10.875 2.197 2.930 1.00 98.06 187 MET A N 1
ATOM 1491 C CA . MET A 1 187 ? 10.800 2.997 1.703 1.00 98.06 187 MET A CA 1
ATOM 1492 C C . MET A 1 187 ? 12.116 2.940 0.919 1.00 98.06 187 MET A C 1
ATOM 1494 O O . MET A 1 187 ? 12.109 2.658 -0.275 1.00 98.06 187 MET A O 1
ATOM 1498 N N . VAL A 1 188 ? 13.251 3.165 1.590 1.00 97.38 188 VAL A N 1
ATOM 1499 C CA . VAL A 1 188 ? 14.576 3.090 0.950 1.00 97.38 188 VAL A CA 1
ATOM 1500 C C . VAL A 1 188 ? 14.896 1.653 0.532 1.00 97.38 188 VAL A C 1
ATOM 1502 O O . VAL A 1 188 ? 15.430 1.431 -0.552 1.00 97.38 188 VAL A O 1
ATOM 1505 N N . TRP A 1 189 ? 14.518 0.676 1.357 1.00 97.69 189 TRP A N 1
ATOM 1506 C CA . TRP A 1 189 ? 14.706 -0.742 1.070 1.00 97.69 189 TRP A CA 1
ATOM 1507 C C . TRP A 1 189 ? 13.961 -1.169 -0.197 1.00 97.69 189 TRP A C 1
ATOM 1509 O O . TRP A 1 189 ? 14.568 -1.790 -1.058 1.00 97.69 189 TRP A O 1
ATOM 1519 N N . HIS A 1 190 ? 12.703 -0.753 -0.383 1.00 95.94 190 HIS A N 1
ATOM 1520 C CA . HIS A 1 190 ? 11.949 -0.989 -1.621 1.00 95.94 190 HIS A CA 1
ATOM 1521 C C . HIS A 1 190 ? 12.714 -0.499 -2.849 1.00 95.94 190 HIS A C 1
ATOM 1523 O O . HIS A 1 190 ? 12.879 -1.246 -3.807 1.00 95.94 190 HIS A O 1
ATOM 1529 N N . ILE A 1 191 ? 13.187 0.750 -2.817 1.00 92.81 191 ILE A N 1
ATOM 1530 C CA . ILE A 1 191 ? 13.905 1.364 -3.940 1.00 92.81 191 ILE A CA 1
ATOM 1531 C C . ILE A 1 191 ? 15.172 0.559 -4.258 1.00 92.81 191 ILE A C 1
ATOM 1533 O O . ILE A 1 191 ? 15.453 0.288 -5.428 1.00 92.81 191 ILE A O 1
ATOM 1537 N N . ALA A 1 192 ? 15.909 0.136 -3.227 1.00 93.69 192 ALA A N 1
ATOM 1538 C CA . ALA A 1 192 ? 17.102 -0.686 -3.386 1.00 93.69 192 ALA A CA 1
ATOM 1539 C C . ALA A 1 192 ? 16.781 -2.073 -3.970 1.00 93.69 192 ALA A C 1
ATOM 1541 O O . ALA A 1 192 ? 17.445 -2.498 -4.913 1.00 93.69 192 ALA A O 1
ATOM 1542 N N . ILE A 1 193 ? 15.743 -2.754 -3.464 1.00 93.88 193 ILE A N 1
ATOM 1543 C CA . ILE A 1 193 ? 15.311 -4.065 -3.973 1.00 93.88 193 ILE A CA 1
ATOM 1544 C C . ILE A 1 193 ? 14.893 -3.949 -5.433 1.00 93.88 193 ILE A C 1
ATOM 1546 O O . ILE A 1 193 ? 15.396 -4.691 -6.274 1.00 93.88 193 ILE A O 1
ATOM 1550 N N . ALA A 1 194 ? 13.996 -3.010 -5.734 1.00 88.75 194 ALA A N 1
ATOM 1551 C CA . ALA A 1 194 ? 13.442 -2.862 -7.067 1.00 88.75 194 ALA A CA 1
ATOM 1552 C C . ALA A 1 194 ? 14.547 -2.639 -8.097 1.00 88.75 194 ALA A C 1
ATOM 1554 O O . ALA A 1 194 ? 14.477 -3.211 -9.170 1.00 88.75 194 ALA A O 1
ATOM 1555 N N . ASN A 1 195 ? 15.622 -1.934 -7.737 1.00 86.38 195 ASN A N 1
ATOM 1556 C CA . ASN A 1 195 ? 16.741 -1.725 -8.647 1.00 86.38 195 ASN A CA 1
ATOM 1557 C C . ASN A 1 195 ? 17.747 -2.865 -8.743 1.00 86.38 195 ASN A C 1
ATOM 1559 O O . ASN A 1 195 ? 18.501 -2.932 -9.705 1.00 86.38 195 ASN A O 1
ATOM 1563 N N . VAL A 1 196 ? 17.796 -3.767 -7.772 1.00 86.06 196 VAL A N 1
ATOM 1564 C CA . VAL A 1 196 ? 18.593 -4.987 -7.927 1.00 86.06 196 VAL A CA 1
ATOM 1565 C C . VAL A 1 196 ? 17.829 -6.017 -8.762 1.00 86.06 196 VAL A C 1
ATOM 1567 O O . VAL A 1 196 ? 18.427 -6.698 -9.589 1.00 86.06 196 VAL A O 1
ATOM 1570 N N . VAL A 1 197 ? 16.507 -6.087 -8.600 1.00 85.00 197 VAL A N 1
ATOM 1571 C CA . VAL A 1 197 ? 15.617 -7.012 -9.324 1.00 85.00 197 VAL A CA 1
ATOM 1572 C C . VAL A 1 197 ? 15.290 -6.515 -10.745 1.00 85.00 197 VAL A C 1
ATOM 1574 O O . VAL A 1 197 ? 15.084 -7.298 -11.675 1.00 85.00 197 VAL A O 1
ATOM 1577 N N . ALA A 1 198 ? 15.240 -5.202 -10.929 1.00 80.62 198 ALA A N 1
ATOM 1578 C CA . ALA A 1 198 ? 14.967 -4.510 -12.176 1.00 80.62 198 ALA A CA 1
ATOM 1579 C C . ALA A 1 198 ? 15.914 -3.307 -12.271 1.00 80.62 198 ALA A C 1
ATOM 1581 O O . ALA A 1 198 ? 15.604 -2.273 -11.693 1.00 80.62 198 ALA A O 1
ATOM 1582 N N . PRO A 1 199 ? 17.091 -3.418 -12.914 1.00 76.69 199 PRO A N 1
ATOM 1583 C CA . PRO A 1 199 ? 18.162 -2.427 -12.788 1.00 76.69 199 PRO A CA 1
ATOM 1584 C C . PRO A 1 199 ? 17.932 -1.127 -13.574 1.00 76.69 199 PRO A C 1
ATOM 1586 O O . PRO A 1 199 ? 18.809 -0.654 -14.295 1.00 76.69 199 PRO A O 1
ATOM 1589 N N . GLU A 1 200 ? 16.776 -0.504 -13.356 1.00 76.00 200 GLU A N 1
ATOM 1590 C CA . GLU A 1 200 ? 16.285 0.710 -13.998 1.00 76.00 200 GLU A CA 1
ATOM 1591 C C . GLU A 1 200 ? 17.230 1.905 -13.755 1.00 76.00 200 GLU A C 1
ATOM 1593 O O . GLU A 1 200 ? 17.650 2.545 -14.715 1.00 76.00 200 GLU A O 1
ATOM 1598 N N . TYR A 1 201 ? 17.685 2.179 -12.516 1.00 76.25 201 TYR A N 1
ATOM 1599 C CA . TYR A 1 201 ? 18.651 3.272 -12.261 1.00 76.25 201 TYR A CA 1
ATOM 1600 C C . TYR A 1 201 ? 19.982 3.063 -12.982 1.00 76.25 201 TYR A C 1
ATOM 1602 O O . TYR A 1 201 ? 20.602 4.041 -13.392 1.00 76.25 201 TYR A O 1
ATOM 1610 N N . SER A 1 202 ? 20.445 1.820 -13.133 1.00 78.19 202 SER A N 1
ATOM 1611 C CA . SER A 1 202 ? 21.747 1.558 -13.758 1.00 78.19 202 SER A CA 1
ATOM 1612 C C . SER A 1 202 ? 21.766 1.909 -15.249 1.00 78.19 202 SER A C 1
ATOM 1614 O O . SER A 1 202 ? 22.824 2.242 -15.779 1.00 78.19 202 SER A O 1
ATOM 1616 N N . ILE A 1 203 ? 20.591 1.915 -15.894 1.00 80.81 203 ILE A N 1
ATOM 1617 C CA . ILE A 1 203 ? 20.408 2.346 -17.285 1.00 80.81 203 ILE A CA 1
ATOM 1618 C C . ILE A 1 203 ? 20.685 3.851 -17.420 1.00 80.81 203 ILE A C 1
ATOM 1620 O O . ILE A 1 203 ? 21.268 4.284 -18.413 1.00 80.81 203 ILE A O 1
ATOM 1624 N N . PHE A 1 204 ? 20.288 4.649 -16.424 1.00 83.50 204 PHE A N 1
ATOM 1625 C CA . PHE A 1 204 ? 20.428 6.111 -16.447 1.00 83.50 204 PHE A CA 1
ATOM 1626 C C . PHE A 1 204 ? 21.701 6.617 -15.766 1.00 83.50 204 PHE A C 1
ATOM 1628 O O . PHE A 1 204 ? 22.204 7.680 -16.122 1.00 83.50 204 PHE A O 1
ATOM 1635 N N . PHE A 1 205 ? 22.235 5.860 -14.806 1.00 85.69 205 PHE A N 1
ATOM 1636 C CA . PHE A 1 205 ? 23.401 6.228 -14.007 1.00 85.69 205 PHE A CA 1
ATOM 1637 C C . PHE A 1 205 ? 24.438 5.096 -14.031 1.00 85.69 205 PHE A C 1
ATOM 1639 O O . PHE A 1 205 ? 24.495 4.278 -13.104 1.00 85.69 205 PHE A O 1
ATOM 1646 N N . PRO A 1 206 ? 25.279 5.027 -15.080 1.00 84.19 206 PRO A N 1
ATOM 1647 C CA . PRO A 1 206 ? 26.347 4.039 -15.154 1.00 84.19 206 PRO A CA 1
ATOM 1648 C C . PRO A 1 206 ? 27.244 4.100 -13.909 1.00 84.19 206 PRO A C 1
ATOM 1650 O O . PRO A 1 206 ? 27.644 5.177 -13.474 1.00 84.19 206 PRO A O 1
ATOM 1653 N N . GLY A 1 207 ? 27.545 2.943 -13.315 1.00 85.69 207 GLY A N 1
ATOM 1654 C CA . GLY A 1 207 ? 28.384 2.843 -12.111 1.00 85.69 207 GLY A CA 1
ATOM 1655 C C . GLY A 1 207 ? 27.638 2.937 -10.773 1.00 85.69 207 GLY A C 1
ATOM 1656 O O . GLY A 1 207 ? 28.229 2.651 -9.736 1.00 85.69 207 GLY A O 1
ATOM 1657 N N . ILE A 1 208 ? 26.331 3.234 -10.758 1.00 89.94 208 ILE A N 1
ATOM 1658 C CA . ILE A 1 208 ? 25.549 3.260 -9.506 1.00 89.94 208 ILE A CA 1
ATOM 1659 C C . ILE A 1 208 ? 25.306 1.858 -8.912 1.00 89.94 208 ILE A C 1
ATOM 1661 O O . ILE A 1 208 ? 24.894 1.726 -7.761 1.00 89.94 208 ILE A O 1
ATOM 1665 N N . GLY A 1 209 ? 25.558 0.793 -9.682 1.00 87.19 209 GLY A N 1
ATOM 1666 C CA . GLY A 1 209 ? 25.218 -0.584 -9.314 1.00 87.19 209 GLY A CA 1
ATOM 1667 C C . GLY A 1 209 ? 25.832 -1.051 -7.992 1.00 87.19 209 GLY A C 1
ATOM 1668 O O . GLY A 1 209 ? 25.130 -1.644 -7.174 1.00 87.19 209 GLY A O 1
ATOM 1669 N N . ASP A 1 210 ? 27.106 -0.745 -7.739 1.00 90.81 210 ASP A N 1
ATOM 1670 C CA . ASP A 1 210 ? 27.776 -1.155 -6.496 1.00 90.81 210 ASP A CA 1
ATOM 1671 C C . ASP A 1 210 ? 27.224 -0.410 -5.279 1.00 90.81 210 ASP A C 1
ATOM 1673 O O . ASP A 1 210 ? 26.995 -1.014 -4.228 1.00 90.81 210 ASP A O 1
ATOM 1677 N N . PHE A 1 211 ? 26.901 0.875 -5.447 1.00 92.31 211 PHE A N 1
ATOM 1678 C CA . PHE A 1 211 ? 26.191 1.641 -4.430 1.00 92.31 211 PHE A CA 1
ATOM 1679 C C . PHE A 1 211 ? 24.812 1.038 -4.135 1.00 92.31 211 PHE A C 1
ATOM 1681 O O . PHE A 1 211 ? 24.456 0.891 -2.970 1.00 92.31 211 PHE A O 1
ATOM 1688 N N . LEU A 1 212 ? 24.047 0.632 -5.155 1.00 91.06 212 LEU A N 1
ATOM 1689 C CA . LEU A 1 212 ? 22.721 0.030 -4.961 1.00 91.06 212 LEU A CA 1
ATOM 1690 C C . LEU A 1 212 ? 22.785 -1.343 -4.283 1.00 91.06 212 LEU A C 1
ATOM 1692 O O . LEU A 1 212 ? 21.949 -1.634 -3.430 1.00 91.06 212 LEU A O 1
ATOM 1696 N N . LYS A 1 213 ? 23.797 -2.164 -4.589 1.00 92.00 213 LYS A N 1
ATOM 1697 C CA . LYS A 1 213 ? 24.045 -3.432 -3.880 1.00 92.00 213 LYS A CA 1
ATOM 1698 C C . LYS A 1 213 ? 24.400 -3.195 -2.412 1.00 92.00 213 LYS A C 1
ATOM 1700 O O . LYS A 1 213 ? 23.851 -3.857 -1.530 1.00 92.00 213 LYS A O 1
ATOM 1705 N N . TRP A 1 214 ? 25.280 -2.230 -2.138 1.00 95.25 214 TRP A N 1
ATOM 1706 C CA . TRP A 1 214 ? 25.605 -1.817 -0.772 1.00 95.25 214 TRP A CA 1
ATOM 1707 C C . TRP A 1 214 ? 24.369 -1.289 -0.032 1.00 95.25 214 TRP A C 1
ATOM 1709 O O . TRP A 1 214 ? 24.124 -1.662 1.121 1.00 95.25 214 TRP A O 1
ATOM 1719 N N . LEU A 1 215 ? 23.563 -0.465 -0.706 1.00 95.44 215 LEU A N 1
ATOM 1720 C CA . LEU A 1 215 ? 22.338 0.102 -0.162 1.00 95.44 215 LEU A CA 1
ATOM 1721 C C . LEU A 1 215 ? 21.338 -1.005 0.167 1.00 95.44 215 LEU A C 1
ATOM 1723 O O . LEU A 1 215 ? 20.779 -0.994 1.260 1.00 95.44 215 LEU A O 1
ATOM 1727 N N . LEU A 1 216 ? 21.149 -1.984 -0.724 1.00 95.69 216 LEU A N 1
ATOM 1728 C CA . LEU A 1 216 ? 20.289 -3.142 -0.483 1.00 95.69 216 LEU A CA 1
ATOM 1729 C C . LEU A 1 216 ? 20.762 -3.942 0.733 1.00 95.69 216 LEU A C 1
ATOM 1731 O O . LEU A 1 216 ? 19.957 -4.224 1.617 1.00 95.69 216 LEU A O 1
ATOM 1735 N N . SER A 1 217 ? 22.053 -4.272 0.815 1.00 96.94 217 SER A N 1
ATOM 1736 C CA . SER A 1 217 ? 22.614 -5.014 1.954 1.00 96.94 217 SER A CA 1
ATOM 1737 C C . SER A 1 217 ? 22.379 -4.275 3.278 1.00 96.94 217 SER A C 1
ATOM 1739 O O . SER A 1 217 ? 21.785 -4.816 4.215 1.00 96.94 217 SER A O 1
ATOM 1741 N N . THR A 1 218 ? 22.734 -2.988 3.323 1.00 97.81 218 THR A N 1
ATOM 1742 C CA . THR A 1 218 ? 22.573 -2.140 4.511 1.00 97.81 218 THR A CA 1
ATOM 1743 C C . THR A 1 218 ? 21.106 -1.993 4.911 1.00 97.81 218 THR A C 1
ATOM 1745 O O . THR A 1 218 ? 20.742 -2.203 6.068 1.00 97.81 218 THR A O 1
ATOM 1748 N N . THR A 1 219 ? 20.235 -1.654 3.959 1.00 97.69 219 THR A N 1
ATOM 1749 C CA . THR A 1 219 ? 18.804 -1.440 4.224 1.00 97.69 219 THR A CA 1
ATOM 1750 C C . THR A 1 219 ? 18.084 -2.730 4.588 1.00 97.69 219 THR A C 1
ATOM 1752 O O . THR A 1 219 ? 17.170 -2.675 5.402 1.00 97.69 219 THR A O 1
ATOM 1755 N N . THR A 1 220 ? 18.538 -3.886 4.097 1.00 97.81 220 THR A N 1
ATOM 1756 C CA . THR A 1 220 ? 18.028 -5.194 4.528 1.00 97.81 220 THR A CA 1
ATOM 1757 C C . THR A 1 220 ? 18.305 -5.412 6.013 1.00 97.81 220 THR A C 1
ATOM 1759 O O . THR A 1 220 ? 17.377 -5.702 6.766 1.00 97.81 220 THR A O 1
ATOM 1762 N N . VAL A 1 221 ? 19.541 -5.206 6.482 1.00 98.31 221 VAL A N 1
ATOM 1763 C CA . VAL A 1 221 ? 19.870 -5.329 7.917 1.00 98.31 221 VAL A CA 1
ATOM 1764 C C . VAL A 1 221 ? 19.049 -4.342 8.750 1.00 98.31 221 VAL A C 1
ATOM 1766 O O . VAL A 1 221 ? 18.421 -4.726 9.739 1.00 98.31 221 VAL A O 1
ATOM 1769 N N . LEU A 1 222 ? 18.984 -3.078 8.321 1.00 98.56 222 LEU A N 1
ATOM 1770 C CA . LEU A 1 222 ? 18.193 -2.054 9.003 1.00 98.56 222 LEU A CA 1
ATOM 1771 C C . LEU A 1 222 ? 16.694 -2.378 9.010 1.00 98.56 222 LEU A C 1
ATOM 1773 O O . LEU A 1 222 ? 16.017 -2.048 9.981 1.00 98.56 222 LEU A O 1
ATOM 1777 N N . ALA A 1 223 ? 16.163 -3.032 7.976 1.00 98.56 223 ALA A N 1
ATOM 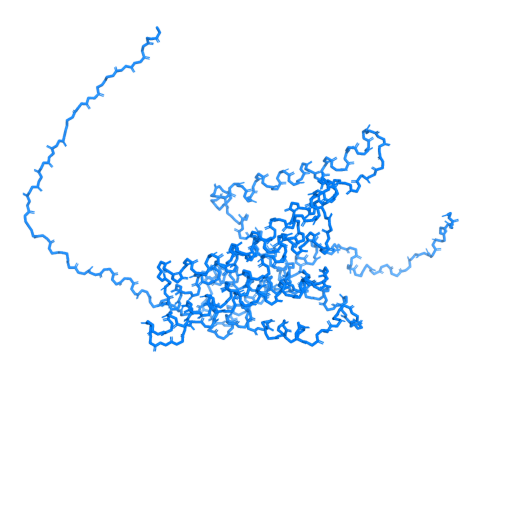1778 C CA . ALA A 1 223 ? 14.766 -3.439 7.917 1.00 98.56 223 ALA A CA 1
ATOM 1779 C C . ALA A 1 223 ? 14.438 -4.506 8.971 1.00 98.56 223 ALA A C 1
ATOM 1781 O O . ALA A 1 223 ? 13.406 -4.403 9.633 1.00 98.56 223 ALA A O 1
ATOM 1782 N N . HIS A 1 224 ? 15.332 -5.475 9.199 1.00 98.44 224 HIS A N 1
ATOM 1783 C CA . HIS A 1 224 ? 15.172 -6.475 10.262 1.00 98.44 224 HIS A CA 1
ATOM 1784 C C . HIS A 1 224 ? 15.200 -5.818 11.652 1.00 98.44 224 HIS A C 1
ATOM 1786 O O . HIS A 1 224 ? 14.334 -6.081 12.491 1.00 98.44 224 HIS A O 1
ATOM 1792 N N . VAL A 1 225 ? 16.150 -4.903 11.881 1.00 98.62 225 VAL A N 1
ATOM 1793 C CA . VAL A 1 225 ? 16.243 -4.127 13.131 1.00 98.62 225 VAL A CA 1
ATOM 1794 C C . VAL A 1 225 ? 15.005 -3.246 13.330 1.00 98.62 225 VAL A C 1
ATOM 1796 O O . VAL A 1 225 ? 14.439 -3.203 14.422 1.00 98.62 225 VAL A O 1
ATOM 1799 N N . GLY A 1 226 ? 14.540 -2.580 12.273 1.00 98.56 226 GLY A N 1
ATOM 1800 C CA . GLY A 1 226 ? 13.323 -1.774 12.288 1.00 98.56 226 GLY A CA 1
ATOM 1801 C C . GLY A 1 226 ? 12.085 -2.611 12.608 1.00 98.56 226 GLY A C 1
ATOM 1802 O O . GLY A 1 226 ? 11.276 -2.228 13.451 1.00 98.56 226 GLY A O 1
ATOM 1803 N N . MET A 1 227 ? 11.965 -3.806 12.025 1.00 98.56 227 MET A N 1
ATOM 1804 C CA . MET A 1 227 ? 10.868 -4.721 12.336 1.00 98.56 227 MET A CA 1
ATOM 1805 C C . MET A 1 227 ? 10.875 -5.130 13.818 1.00 98.56 227 MET A C 1
ATOM 1807 O O . MET A 1 227 ? 9.828 -5.104 14.468 1.00 98.56 227 MET A O 1
ATOM 1811 N N . ALA A 1 228 ? 12.047 -5.410 14.397 1.00 98.62 228 ALA A N 1
ATOM 1812 C CA . ALA A 1 228 ? 12.174 -5.645 15.836 1.00 98.62 228 ALA A CA 1
ATOM 1813 C C . ALA A 1 228 ? 11.760 -4.410 16.664 1.00 98.62 228 ALA A C 1
ATOM 1815 O O . ALA A 1 228 ? 11.030 -4.541 17.649 1.00 98.62 228 ALA A O 1
ATOM 1816 N N . ALA A 1 229 ? 12.142 -3.200 16.240 1.00 98.62 229 ALA A N 1
ATOM 1817 C CA . ALA A 1 229 ? 11.731 -1.954 16.890 1.00 98.62 229 ALA A CA 1
ATOM 1818 C C . ALA A 1 229 ? 10.207 -1.731 16.837 1.00 98.62 229 ALA A C 1
ATOM 1820 O O . ALA A 1 229 ? 9.619 -1.262 17.812 1.00 98.62 229 ALA A O 1
ATOM 1821 N N . VAL A 1 230 ? 9.544 -2.111 15.739 1.00 98.69 230 VAL A N 1
ATOM 1822 C CA . VAL A 1 230 ? 8.077 -2.084 15.609 1.00 98.69 230 VAL A CA 1
ATOM 1823 C C . VAL A 1 230 ? 7.419 -3.057 16.581 1.00 98.69 230 VAL A C 1
ATOM 1825 O O . VAL A 1 230 ? 6.461 -2.680 17.257 1.00 98.69 230 VAL A O 1
ATOM 1828 N N . VAL A 1 231 ? 7.949 -4.278 16.714 1.00 98.62 231 VAL A N 1
ATOM 1829 C CA . VAL A 1 231 ? 7.459 -5.250 17.706 1.00 98.62 231 VAL A CA 1
ATOM 1830 C C . VAL A 1 231 ? 7.583 -4.678 19.117 1.00 98.62 231 VAL A C 1
ATOM 1832 O O . VAL A 1 231 ? 6.606 -4.678 19.865 1.00 98.62 231 VAL A O 1
ATOM 1835 N N . VAL A 1 232 ? 8.740 -4.110 19.472 1.00 98.69 232 VAL A N 1
ATOM 1836 C CA . VAL A 1 232 ? 8.946 -3.454 20.774 1.00 98.69 232 VAL A CA 1
ATOM 1837 C C . VAL A 1 232 ? 7.971 -2.292 20.978 1.00 98.69 232 VAL A C 1
ATOM 1839 O O . VAL A 1 232 ? 7.391 -2.169 22.057 1.00 98.69 232 VAL A O 1
ATOM 1842 N N . ALA A 1 233 ? 7.728 -1.471 19.952 1.00 98.62 233 ALA A N 1
ATOM 1843 C CA . ALA A 1 233 ? 6.765 -0.377 20.022 1.00 98.62 233 ALA A CA 1
ATOM 1844 C C . ALA A 1 233 ? 5.339 -0.889 20.276 1.00 98.62 233 ALA A C 1
ATOM 1846 O O . ALA A 1 233 ? 4.644 -0.356 21.138 1.00 98.62 233 ALA A O 1
ATOM 1847 N N . PHE A 1 234 ? 4.903 -1.953 19.600 1.00 98.50 234 PHE A N 1
ATOM 1848 C CA . PHE A 1 234 ? 3.578 -2.537 19.823 1.00 98.50 234 PHE A CA 1
ATOM 1849 C C . PHE A 1 234 ? 3.448 -3.231 21.183 1.00 98.50 234 PHE A C 1
ATOM 1851 O O . PHE A 1 234 ? 2.404 -3.109 21.824 1.00 98.50 234 PHE A O 1
ATOM 1858 N N . LEU A 1 235 ? 4.506 -3.879 21.677 1.00 98.56 235 LEU A N 1
ATOM 1859 C CA . LEU A 1 235 ? 4.551 -4.400 23.046 1.00 98.56 235 LEU A CA 1
ATOM 1860 C C . LEU A 1 235 ? 4.498 -3.271 24.087 1.00 98.56 235 LEU A C 1
ATOM 1862 O O . LEU A 1 235 ? 3.810 -3.409 25.097 1.00 98.56 235 LEU A O 1
ATOM 1866 N N . SER A 1 236 ? 5.174 -2.142 23.840 1.00 98.50 236 SER A N 1
ATOM 1867 C CA . SER A 1 236 ? 5.081 -0.934 24.676 1.00 98.50 236 SER A CA 1
ATOM 1868 C C . SER A 1 236 ? 3.649 -0.410 24.729 1.00 98.50 236 SER A C 1
ATOM 1870 O O . SER A 1 236 ? 3.123 -0.189 25.821 1.00 98.50 236 SER A O 1
ATOM 1872 N N . VAL A 1 237 ? 2.985 -0.297 23.570 1.00 98.31 237 VAL A N 1
ATOM 1873 C CA . VAL A 1 237 ? 1.570 0.096 23.505 1.00 98.31 237 VAL A CA 1
ATOM 1874 C C . VAL A 1 237 ? 0.731 -0.866 24.339 1.00 98.31 237 VAL A C 1
ATOM 1876 O O . VAL A 1 237 ? -0.019 -0.404 25.193 1.00 98.31 237 VAL A O 1
ATOM 1879 N N . ALA A 1 238 ? 0.893 -2.180 24.143 1.00 98.12 238 ALA A N 1
ATOM 1880 C CA . ALA A 1 238 ? 0.127 -3.209 24.844 1.00 98.12 238 ALA A CA 1
ATOM 1881 C C . ALA A 1 238 ? 0.267 -3.111 26.371 1.00 98.12 238 ALA A C 1
ATOM 1883 O O . ALA A 1 238 ? -0.733 -3.103 27.091 1.00 98.12 238 ALA A O 1
ATOM 1884 N N . ARG A 1 239 ? 1.508 -2.974 26.862 1.00 98.25 239 ARG A N 1
ATOM 1885 C CA . ARG A 1 239 ? 1.809 -2.792 28.291 1.00 98.25 239 ARG A CA 1
ATOM 1886 C C . ARG A 1 239 ? 1.169 -1.522 28.839 1.00 98.25 239 ARG A C 1
ATOM 1888 O O . ARG A 1 239 ? 0.561 -1.558 29.900 1.00 98.25 239 ARG A O 1
ATOM 1895 N N . ARG A 1 240 ? 1.269 -0.413 28.103 1.00 97.44 240 ARG A N 1
ATOM 1896 C CA . ARG A 1 240 ? 0.738 0.891 28.517 1.00 97.44 240 ARG A CA 1
ATOM 1897 C C . ARG A 1 240 ? -0.786 0.916 28.587 1.00 97.44 240 ARG A C 1
ATOM 1899 O O . ARG A 1 240 ? -1.333 1.542 29.486 1.00 97.44 240 ARG A O 1
ATOM 1906 N N . ILE A 1 241 ? -1.474 0.282 27.636 1.00 96.62 241 ILE A N 1
ATOM 1907 C CA . ILE A 1 241 ? -2.945 0.268 27.600 1.00 96.62 241 ILE A CA 1
ATOM 1908 C C . ILE A 1 241 ? -3.559 -0.896 28.393 1.00 96.62 241 ILE A C 1
ATOM 1910 O O . ILE A 1 241 ? -4.782 -0.972 28.486 1.00 96.62 241 ILE A O 1
ATOM 1914 N N . GLY A 1 242 ? -2.740 -1.811 28.924 1.00 97.50 242 GLY A N 1
ATOM 1915 C CA . GLY A 1 242 ? -3.186 -2.973 29.701 1.00 97.50 242 GLY A CA 1
ATOM 1916 C C . GLY A 1 242 ? -3.947 -4.033 28.895 1.00 97.50 242 GLY A C 1
ATOM 1917 O O . GLY A 1 242 ? -4.651 -4.854 29.475 1.00 97.50 242 GLY A O 1
ATOM 1918 N N . ARG A 1 243 ? -3.858 -4.011 27.560 1.00 95.38 243 ARG A N 1
ATOM 1919 C CA . ARG A 1 243 ? -4.550 -4.943 26.652 1.00 95.38 243 ARG A CA 1
ATOM 1920 C C . ARG A 1 243 ? -3.843 -5.032 25.304 1.00 95.38 243 ARG A C 1
ATOM 1922 O O . ARG A 1 243 ? -3.028 -4.180 24.964 1.00 95.38 243 ARG A O 1
ATOM 1929 N N . VAL A 1 244 ? -4.195 -6.035 24.503 1.00 95.94 244 VAL A N 1
ATOM 1930 C CA . VAL A 1 244 ? -3.678 -6.168 23.134 1.00 95.94 244 VAL A CA 1
ATOM 1931 C C . VAL A 1 244 ? -4.161 -4.979 22.280 1.00 95.94 244 VAL A C 1
ATOM 1933 O O . VAL A 1 244 ? -5.355 -4.650 22.324 1.00 95.94 244 VAL A O 1
ATOM 1936 N N . PRO A 1 245 ? -3.273 -4.307 21.518 1.00 96.19 245 PRO A N 1
ATOM 1937 C CA . PRO A 1 245 ? -3.681 -3.266 20.582 1.00 96.19 245 PRO A CA 1
ATOM 1938 C C . PRO A 1 245 ? -4.615 -3.833 19.502 1.00 96.19 245 PRO A C 1
ATOM 1940 O O . PRO A 1 245 ? -4.618 -5.041 19.261 1.00 96.19 245 PRO A O 1
ATOM 1943 N N . PRO A 1 246 ? -5.403 -2.992 18.814 1.00 96.19 246 PRO A N 1
ATOM 1944 C CA . PRO A 1 246 ? -6.268 -3.451 17.730 1.00 96.19 246 PRO A CA 1
ATOM 1945 C C . PRO A 1 246 ? -5.473 -4.262 16.706 1.00 96.19 246 PRO A C 1
ATOM 1947 O O . PRO A 1 246 ? -4.484 -3.770 16.177 1.00 96.19 246 PRO A O 1
ATOM 1950 N N . LEU A 1 247 ? -5.891 -5.487 16.389 1.00 96.81 247 LEU A N 1
ATOM 1951 C CA . LEU A 1 247 ? -5.098 -6.350 15.504 1.00 96.81 247 LEU A CA 1
ATOM 1952 C C . LEU A 1 247 ? -4.894 -5.729 14.109 1.00 96.81 247 LEU A C 1
ATOM 1954 O O . LEU A 1 247 ? -3.814 -5.842 13.535 1.00 96.81 247 LEU A O 1
ATOM 1958 N N . ALA A 1 248 ? -5.884 -4.983 13.608 1.00 96.62 248 ALA A N 1
ATOM 1959 C CA . ALA A 1 248 ? -5.793 -4.224 12.356 1.00 96.62 248 ALA A CA 1
ATOM 1960 C C . ALA A 1 248 ? -4.722 -3.110 12.377 1.00 96.62 248 ALA A C 1
ATOM 1962 O O . ALA A 1 248 ? -4.229 -2.706 11.329 1.00 96.62 248 ALA A O 1
ATOM 1963 N N . MET A 1 249 ? -4.315 -2.634 13.559 1.00 96.69 249 MET A N 1
ATOM 1964 C CA . MET A 1 249 ? -3.176 -1.722 13.721 1.00 96.69 249 MET A CA 1
ATOM 1965 C C . MET A 1 249 ? -1.835 -2.453 13.573 1.00 96.69 249 MET A C 1
ATOM 1967 O O . MET A 1 249 ? -0.858 -1.841 13.156 1.00 96.69 249 MET A O 1
ATOM 1971 N N . LEU A 1 250 ? -1.771 -3.737 13.932 1.00 97.81 250 LEU A N 1
ATOM 1972 C CA . LEU A 1 250 ? -0.515 -4.483 14.048 1.00 97.81 250 LEU A CA 1
ATOM 1973 C C . LEU A 1 250 ? -0.029 -5.052 12.713 1.00 97.81 250 LEU A C 1
ATOM 1975 O O . LEU A 1 250 ? 1.173 -5.172 12.507 1.00 97.81 250 LEU A O 1
ATOM 1979 N N . VAL A 1 251 ? -0.949 -5.412 11.817 1.00 97.38 251 VAL A N 1
ATOM 1980 C CA . VAL A 1 251 ? -0.648 -6.159 10.584 1.00 97.38 251 VAL A CA 1
ATOM 1981 C C . VAL A 1 251 ? -0.084 -5.368 9.393 1.00 97.38 251 VAL A C 1
ATOM 1983 O O . VAL A 1 251 ? 0.665 -5.982 8.635 1.00 97.38 251 VAL A O 1
ATOM 1986 N N . PRO A 1 252 ? -0.338 -4.056 9.189 1.00 97.62 252 PRO A N 1
ATOM 1987 C CA . PRO A 1 252 ? 0.141 -3.359 7.990 1.00 97.62 252 PRO A CA 1
ATOM 1988 C C . PRO A 1 252 ? 1.659 -3.417 7.787 1.00 97.62 252 PRO A C 1
ATOM 1990 O O . PRO A 1 252 ? 2.130 -3.617 6.671 1.00 97.62 252 PRO A O 1
ATOM 1993 N N . VAL A 1 253 ? 2.427 -3.254 8.870 1.00 98.31 253 VAL A N 1
ATOM 1994 C CA . VAL A 1 253 ? 3.896 -3.226 8.813 1.00 98.31 253 VAL A CA 1
ATOM 1995 C C . VAL A 1 253 ? 4.486 -4.618 8.534 1.00 98.31 253 VAL A C 1
ATOM 1997 O O . VAL A 1 253 ? 5.287 -4.719 7.606 1.00 98.31 253 VAL A O 1
ATOM 2000 N N . PRO A 1 254 ? 4.075 -5.699 9.233 1.00 98.31 254 PRO A N 1
ATOM 2001 C CA . PRO A 1 254 ? 4.444 -7.067 8.868 1.00 98.31 254 PRO A CA 1
ATOM 2002 C C . PRO A 1 254 ? 4.141 -7.442 7.415 1.00 98.31 254 PRO A C 1
ATOM 2004 O O . PRO A 1 254 ? 4.966 -8.091 6.782 1.00 98.31 254 PRO A O 1
ATOM 2007 N N . VAL A 1 255 ? 2.983 -7.043 6.872 1.00 97.88 255 VAL A N 1
ATOM 2008 C CA . VAL A 1 255 ? 2.646 -7.337 5.468 1.00 97.88 255 VAL A CA 1
ATOM 2009 C C . VAL A 1 255 ? 3.655 -6.698 4.525 1.00 97.88 255 VAL A C 1
ATOM 2011 O O . VAL A 1 255 ? 4.140 -7.370 3.618 1.00 97.88 255 VAL A O 1
ATOM 2014 N N . LEU A 1 256 ? 4.016 -5.436 4.770 1.00 97.69 256 LEU A N 1
ATOM 2015 C CA . LEU A 1 256 ? 5.017 -4.747 3.961 1.00 97.69 256 LEU A CA 1
ATOM 2016 C C . LEU A 1 256 ? 6.394 -5.406 4.087 1.00 97.69 256 LEU A C 1
ATOM 2018 O O . LEU A 1 256 ? 7.065 -5.628 3.086 1.00 97.69 256 LEU A O 1
ATOM 2022 N N . TYR A 1 257 ? 6.779 -5.775 5.310 1.00 98.44 257 TYR A N 1
ATOM 2023 C CA . TYR A 1 257 ? 8.037 -6.459 5.586 1.00 98.44 257 TYR A CA 1
ATOM 2024 C C . TYR A 1 257 ? 8.149 -7.787 4.827 1.00 98.44 257 TYR A C 1
ATOM 2026 O O . TYR A 1 257 ? 9.083 -7.973 4.051 1.00 98.44 257 TYR A O 1
ATOM 2034 N N . PHE A 1 258 ? 7.183 -8.696 4.995 1.00 97.88 258 PHE A N 1
ATOM 2035 C CA . PHE A 1 258 ? 7.218 -9.986 4.303 1.00 97.88 258 PHE A CA 1
ATOM 2036 C C . PHE A 1 258 ? 7.019 -9.841 2.794 1.00 97.88 258 PHE A C 1
ATOM 2038 O O . PHE A 1 258 ? 7.633 -10.576 2.027 1.00 97.88 258 PHE A O 1
ATOM 2045 N N . GLY A 1 259 ? 6.225 -8.867 2.351 1.00 96.69 259 GLY A N 1
ATOM 2046 C CA . GLY A 1 259 ? 6.081 -8.554 0.935 1.00 96.69 259 GLY A CA 1
ATOM 2047 C C . GLY A 1 259 ? 7.398 -8.118 0.293 1.00 96.69 259 GLY A C 1
ATOM 2048 O O . GLY A 1 259 ? 7.730 -8.584 -0.792 1.00 96.69 259 GLY A O 1
ATOM 2049 N N . TYR A 1 260 ? 8.193 -7.294 0.980 1.00 97.19 260 TYR A N 1
ATOM 2050 C CA . TYR A 1 260 ? 9.536 -6.929 0.522 1.00 97.19 260 TYR A CA 1
ATOM 2051 C C . TYR A 1 260 ? 10.520 -8.089 0.576 1.00 97.19 260 TYR A C 1
ATOM 2053 O O . TYR A 1 260 ? 11.309 -8.243 -0.351 1.00 97.19 260 TYR A O 1
ATOM 2061 N N . MET A 1 261 ? 10.425 -8.957 1.583 1.00 96.50 261 MET A N 1
ATOM 2062 C CA . MET A 1 261 ? 11.214 -10.189 1.617 1.00 96.50 261 MET A CA 1
ATOM 2063 C C . MET A 1 261 ? 10.928 -11.065 0.389 1.00 96.50 261 MET A C 1
ATOM 2065 O O . MET A 1 261 ? 11.861 -11.543 -0.249 1.00 96.50 261 MET A O 1
ATOM 2069 N N . ILE A 1 262 ? 9.666 -11.208 -0.022 1.00 95.19 262 ILE A N 1
ATOM 2070 C CA . ILE A 1 262 ? 9.314 -11.904 -1.270 1.00 95.19 262 ILE A CA 1
ATOM 2071 C C . ILE A 1 262 ? 9.834 -11.144 -2.495 1.00 95.19 262 ILE A C 1
ATOM 2073 O O . ILE A 1 262 ? 10.397 -11.761 -3.394 1.00 95.19 262 ILE A O 1
ATOM 2077 N N . LEU A 1 263 ? 9.695 -9.815 -2.528 1.00 93.75 263 LEU A N 1
ATOM 2078 C CA . LEU A 1 263 ? 10.188 -8.981 -3.629 1.00 93.75 263 LEU A CA 1
ATOM 2079 C C . LEU A 1 263 ? 11.696 -9.146 -3.861 1.00 93.75 263 LEU A C 1
ATOM 2081 O O . LEU A 1 263 ? 12.135 -9.068 -5.002 1.00 93.75 263 LEU A O 1
ATOM 2085 N N . THR A 1 264 ? 12.488 -9.440 -2.822 1.00 93.25 264 THR A N 1
ATOM 2086 C CA . THR A 1 264 ? 13.929 -9.714 -2.992 1.00 93.25 264 THR A CA 1
ATOM 2087 C C . THR A 1 264 ? 14.234 -10.934 -3.867 1.00 93.25 264 THR A C 1
ATOM 2089 O O . THR A 1 264 ? 15.365 -11.074 -4.324 1.00 93.25 264 THR A O 1
ATOM 2092 N N . ARG A 1 265 ? 13.244 -11.797 -4.128 1.00 90.00 265 ARG A N 1
ATOM 2093 C CA . ARG A 1 265 ? 13.390 -13.010 -4.945 1.00 90.00 265 ARG A CA 1
ATOM 2094 C C . ARG A 1 265 ? 13.027 -12.831 -6.410 1.00 90.00 265 ARG A C 1
ATOM 2096 O O . ARG A 1 265 ? 13.385 -13.680 -7.216 1.00 90.00 265 ARG A O 1
ATOM 2103 N N . GLY A 1 266 ? 12.312 -11.768 -6.764 1.00 88.69 266 GLY A N 1
ATOM 2104 C CA . GLY A 1 266 ? 11.835 -11.595 -8.130 1.00 88.69 266 GLY A CA 1
ATOM 2105 C C . GLY A 1 266 ? 10.761 -10.530 -8.270 1.00 88.69 266 GLY A C 1
ATOM 2106 O O . GLY A 1 266 ? 10.135 -10.097 -7.296 1.00 88.69 266 GLY A O 1
ATOM 2107 N N . ARG A 1 267 ? 10.534 -10.110 -9.520 1.00 85.81 267 ARG A N 1
ATOM 2108 C CA . ARG A 1 267 ? 9.561 -9.061 -9.861 1.00 85.81 267 ARG A CA 1
ATOM 2109 C C . ARG A 1 267 ? 8.143 -9.481 -9.491 1.00 85.81 267 ARG A C 1
ATOM 2111 O O . ARG A 1 267 ? 7.335 -8.638 -9.136 1.00 85.81 267 ARG A O 1
ATOM 2118 N N . GLU A 1 268 ? 7.833 -10.768 -9.494 1.00 86.62 268 GLU A N 1
ATOM 2119 C CA . GLU A 1 268 ? 6.515 -11.314 -9.177 1.00 86.62 268 GLU A CA 1
ATOM 2120 C C . GLU A 1 268 ? 6.101 -11.034 -7.726 1.00 86.62 268 GLU A C 1
ATOM 2122 O O . GLU A 1 268 ? 4.909 -10.926 -7.430 1.00 86.62 268 GLU A O 1
ATOM 2127 N N . GLY A 1 269 ? 7.071 -10.811 -6.831 1.00 89.38 269 GLY A N 1
ATOM 2128 C CA . GLY A 1 269 ? 6.803 -10.333 -5.478 1.00 89.38 269 GLY A CA 1
ATOM 2129 C C . GLY A 1 269 ? 6.085 -8.980 -5.453 1.00 89.38 269 GLY A C 1
ATOM 2130 O O . GLY A 1 269 ? 5.257 -8.754 -4.569 1.00 89.38 269 GLY A O 1
ATOM 2131 N N . ILE A 1 270 ? 6.309 -8.109 -6.452 1.00 89.12 270 ILE A N 1
ATOM 2132 C CA . ILE A 1 270 ? 5.610 -6.817 -6.533 1.00 89.12 270 ILE A CA 1
ATOM 2133 C C . ILE A 1 270 ? 4.124 -7.010 -6.808 1.00 89.12 270 ILE A C 1
ATOM 2135 O O . ILE A 1 270 ? 3.308 -6.259 -6.283 1.00 89.12 270 ILE A O 1
ATOM 2139 N N . ILE A 1 271 ? 3.770 -8.042 -7.579 1.00 89.56 271 ILE A N 1
ATOM 2140 C CA . ILE A 1 271 ? 2.385 -8.360 -7.922 1.00 89.56 271 ILE A CA 1
ATOM 2141 C C . ILE A 1 271 ? 1.654 -8.803 -6.658 1.00 89.56 271 ILE A C 1
ATOM 2143 O O . ILE A 1 271 ? 0.598 -8.261 -6.341 1.00 89.56 271 ILE A O 1
ATOM 2147 N N . LEU A 1 272 ? 2.235 -9.736 -5.895 1.00 91.38 272 LEU A N 1
ATOM 2148 C CA . LEU A 1 272 ? 1.662 -10.167 -4.617 1.00 91.38 272 LEU A CA 1
ATOM 2149 C C . LEU A 1 272 ? 1.489 -8.990 -3.663 1.00 91.38 272 LEU A C 1
ATOM 2151 O O . LEU A 1 272 ? 0.412 -8.807 -3.092 1.00 91.38 272 LEU A O 1
ATOM 2155 N N . LEU A 1 273 ? 2.532 -8.173 -3.525 1.00 92.94 273 LEU A N 1
ATOM 2156 C CA . LEU A 1 273 ? 2.501 -7.011 -2.657 1.00 92.94 273 LEU A CA 1
ATOM 2157 C C . LEU A 1 273 ? 1.414 -6.015 -3.086 1.00 92.94 273 LEU A C 1
ATOM 2159 O O . LEU A 1 273 ? 0.645 -5.558 -2.245 1.00 92.94 273 LEU A O 1
ATOM 2163 N N . GLN A 1 274 ? 1.285 -5.736 -4.383 1.00 92.94 274 GLN A N 1
ATOM 2164 C CA . GLN A 1 274 ? 0.248 -4.856 -4.921 1.00 92.94 274 GLN A CA 1
ATOM 2165 C C . GLN A 1 274 ? -1.164 -5.380 -4.636 1.00 92.94 274 GLN A C 1
ATOM 2167 O O . GLN A 1 274 ? -2.030 -4.617 -4.207 1.00 92.94 274 GLN A O 1
ATOM 2172 N N . LEU A 1 275 ? -1.396 -6.682 -4.819 1.00 91.88 275 LEU A N 1
ATOM 2173 C CA . LEU A 1 275 ? -2.686 -7.311 -4.527 1.00 91.88 275 LEU A CA 1
ATOM 2174 C C . LEU A 1 275 ? -3.034 -7.228 -3.036 1.00 91.88 275 LEU A C 1
ATOM 2176 O O . LEU A 1 275 ? -4.160 -6.872 -2.681 1.00 91.88 275 LEU A O 1
ATOM 2180 N N . ALA A 1 276 ? -2.059 -7.498 -2.163 1.00 93.44 276 ALA A N 1
ATOM 2181 C CA . ALA A 1 276 ? -2.219 -7.326 -0.725 1.00 93.44 276 ALA A CA 1
ATOM 2182 C C . ALA A 1 276 ? -2.550 -5.868 -0.373 1.00 93.44 276 ALA A C 1
ATOM 2184 O O . ALA A 1 276 ? -3.522 -5.620 0.336 1.00 93.44 276 ALA A O 1
ATOM 2185 N N . HIS A 1 277 ? -1.813 -4.897 -0.916 1.00 93.75 277 HIS A N 1
ATOM 2186 C CA . HIS A 1 277 ? -2.058 -3.473 -0.675 1.00 93.75 277 HIS A CA 1
ATOM 2187 C C . HIS A 1 277 ? -3.442 -3.005 -1.121 1.00 93.75 277 HIS A C 1
ATOM 2189 O O . HIS A 1 277 ? -4.099 -2.251 -0.393 1.00 93.75 277 HIS A O 1
ATOM 2195 N N . ALA A 1 278 ? -3.903 -3.460 -2.285 1.00 93.50 278 ALA A N 1
ATOM 2196 C CA . ALA A 1 278 ? -5.229 -3.132 -2.784 1.00 93.50 278 ALA A CA 1
ATOM 2197 C C . ALA A 1 278 ? -6.328 -3.642 -1.837 1.00 93.50 278 ALA A C 1
ATOM 2199 O O . ALA A 1 278 ? -7.237 -2.888 -1.474 1.00 93.50 278 ALA A O 1
ATOM 2200 N N . LEU A 1 279 ? -6.203 -4.891 -1.369 1.00 92.44 279 LEU A N 1
ATOM 2201 C CA . LEU A 1 279 ? -7.124 -5.488 -0.399 1.00 92.44 279 LEU A CA 1
ATOM 2202 C C . LEU A 1 279 ? -7.146 -4.705 0.922 1.00 92.44 279 LEU A C 1
ATOM 2204 O O . LEU A 1 279 ? -8.222 -4.384 1.431 1.00 92.44 279 LEU A O 1
ATOM 2208 N N . GLN A 1 280 ? -5.966 -4.344 1.438 1.00 93.44 280 GLN A N 1
ATOM 2209 C CA . GLN A 1 280 ? -5.815 -3.581 2.679 1.00 93.44 280 GLN A CA 1
ATOM 2210 C C . GLN A 1 280 ? -6.576 -2.260 2.665 1.00 93.44 280 GLN A C 1
ATOM 2212 O O . GLN A 1 280 ? -7.145 -1.852 3.679 1.00 93.44 280 GLN A O 1
ATOM 2217 N N . TYR A 1 281 ? -6.581 -1.575 1.523 1.00 89.88 281 TYR A N 1
ATOM 2218 C CA . TYR A 1 281 ? -7.151 -0.241 1.445 1.00 89.88 281 TYR A CA 1
ATOM 2219 C C . TYR A 1 281 ? -8.636 -0.218 1.103 1.00 89.88 281 TYR A C 1
ATOM 2221 O O . TYR A 1 281 ? -9.302 0.768 1.411 1.00 89.88 281 TYR A O 1
ATOM 2229 N N . LEU A 1 282 ? -9.175 -1.273 0.485 1.00 91.25 282 LEU A N 1
ATOM 2230 C CA . LEU A 1 282 ? -10.555 -1.291 -0.010 1.00 91.25 282 LEU A CA 1
ATOM 2231 C C . LEU A 1 282 ? -11.592 -1.026 1.100 1.00 91.25 282 LEU A C 1
ATOM 2233 O O . LEU A 1 282 ? -12.668 -0.482 0.844 1.00 91.25 282 LEU A O 1
ATOM 2237 N N . ILE A 1 283 ? -11.235 -1.326 2.352 1.00 91.62 283 ILE A N 1
ATOM 2238 C CA . ILE A 1 283 ? -12.079 -1.079 3.521 1.00 91.62 283 ILE A CA 1
ATOM 2239 C C . ILE A 1 283 ? -12.322 0.416 3.802 1.00 91.62 283 ILE A C 1
ATOM 2241 O O . ILE A 1 283 ? -13.384 0.779 4.313 1.00 91.62 283 ILE A O 1
ATOM 2245 N N . PHE A 1 284 ? -11.387 1.305 3.442 1.00 91.69 284 PHE A N 1
ATOM 2246 C CA . PHE A 1 284 ? -11.526 2.742 3.702 1.00 91.69 284 PHE A CA 1
ATOM 2247 C C . PHE A 1 284 ? -12.563 3.399 2.781 1.00 91.69 284 PHE A C 1
ATOM 2249 O O . PHE A 1 284 ? -13.499 4.008 3.309 1.00 91.69 284 PHE A O 1
ATOM 2256 N N . PRO A 1 285 ? -12.499 3.255 1.439 1.00 90.75 285 PRO A N 1
ATOM 2257 C CA . PRO A 1 285 ? -13.561 3.749 0.569 1.00 90.75 285 PRO A CA 1
ATOM 2258 C C . PRO A 1 285 ? -14.914 3.130 0.878 1.00 90.75 285 PRO A C 1
ATOM 2260 O O . PRO A 1 285 ? -15.925 3.828 0.844 1.00 90.75 285 PRO A O 1
ATOM 2263 N N . LEU A 1 286 ? -14.932 1.847 1.242 1.00 89.06 286 LEU A N 1
ATOM 2264 C CA . LEU A 1 286 ? -16.163 1.174 1.617 1.00 89.06 286 LEU A CA 1
ATOM 2265 C C . LEU A 1 286 ? -16.814 1.820 2.846 1.00 89.06 286 LEU A C 1
ATOM 2267 O O . LEU A 1 286 ? -18.019 2.057 2.861 1.00 89.06 286 LEU A O 1
ATOM 2271 N N . ARG A 1 287 ? -16.020 2.180 3.859 1.00 88.88 287 ARG A N 1
ATOM 2272 C CA . ARG A 1 287 ? -16.517 2.909 5.030 1.00 88.88 287 ARG A CA 1
ATOM 2273 C C . ARG A 1 287 ? -17.068 4.279 4.682 1.00 88.88 287 ARG A C 1
ATOM 2275 O O . ARG A 1 287 ? -18.100 4.668 5.225 1.00 88.88 287 ARG A O 1
ATOM 2282 N N . VAL A 1 288 ? -16.367 5.018 3.826 1.00 88.94 288 VAL A N 1
ATOM 2283 C CA . VAL A 1 288 ? -16.824 6.338 3.378 1.00 88.94 288 VAL A CA 1
ATOM 2284 C C . VAL A 1 288 ? -18.168 6.208 2.672 1.00 88.94 288 VAL A C 1
ATOM 2286 O O . VAL A 1 288 ? -19.072 6.992 2.946 1.00 88.94 288 VAL A O 1
ATOM 2289 N N . GLU A 1 289 ? -18.320 5.192 1.825 1.00 89.69 289 GLU A N 1
ATOM 2290 C CA . GLU A 1 289 ? -19.580 4.909 1.149 1.00 89.69 289 GLU A CA 1
ATOM 2291 C C . GLU A 1 289 ? -20.689 4.569 2.153 1.00 89.69 289 GLU A C 1
ATOM 2293 O O . GLU A 1 289 ? -21.719 5.235 2.165 1.00 89.69 289 GLU A O 1
ATOM 2298 N N . MET A 1 290 ? -20.444 3.634 3.077 1.00 86.56 290 MET A N 1
ATOM 2299 C CA . MET A 1 290 ? -21.410 3.250 4.117 1.00 86.56 290 MET A CA 1
ATOM 2300 C C . MET A 1 290 ? -21.855 4.415 5.009 1.00 86.56 290 MET A C 1
ATOM 2302 O O . MET A 1 290 ? -22.984 4.411 5.491 1.00 86.56 290 MET A O 1
ATOM 2306 N N . ASN A 1 291 ? -20.971 5.381 5.272 1.00 86.94 291 ASN A N 1
ATOM 2307 C CA . ASN A 1 291 ? -21.289 6.560 6.077 1.00 86.94 291 ASN A CA 1
ATOM 2308 C C . ASN A 1 291 ? -22.130 7.593 5.314 1.00 86.94 291 ASN A C 1
ATOM 2310 O O . ASN A 1 291 ? -22.770 8.425 5.947 1.00 86.94 291 ASN A O 1
ATOM 2314 N N . ARG A 1 292 ? -22.095 7.577 3.978 1.00 84.62 292 ARG A N 1
ATOM 2315 C CA . ARG A 1 292 ? -22.850 8.505 3.125 1.00 84.62 292 ARG A CA 1
ATOM 2316 C C . ARG A 1 292 ? -24.231 7.984 2.765 1.00 84.62 292 ARG A C 1
ATOM 2318 O O . ARG A 1 292 ? -25.103 8.775 2.430 1.00 84.62 292 ARG A O 1
ATOM 2325 N N . THR A 1 293 ? -24.431 6.670 2.796 1.00 83.06 293 THR A N 1
ATOM 2326 C CA . THR A 1 293 ? -25.733 6.090 2.483 1.00 83.06 293 THR A CA 1
ATOM 2327 C C . THR A 1 293 ? -26.652 6.174 3.702 1.00 83.06 293 THR A C 1
ATOM 2329 O O . THR A 1 293 ? -26.468 5.457 4.688 1.00 83.06 293 THR A O 1
ATOM 2332 N N . GLU A 1 294 ? -27.683 7.015 3.622 1.00 77.06 294 GLU A N 1
ATOM 2333 C CA . GLU A 1 294 ? -28.755 7.121 4.622 1.00 77.06 294 GLU A CA 1
ATOM 2334 C C . GLU A 1 294 ? -29.727 5.938 4.519 1.00 77.06 294 GLU A C 1
ATOM 2336 O O . GLU A 1 294 ? -30.904 6.065 4.194 1.00 77.06 294 GLU A O 1
ATOM 2341 N N . VAL A 1 295 ? -29.215 4.733 4.754 1.00 79.25 295 VAL A N 1
ATOM 2342 C CA . VAL A 1 295 ? -30.018 3.515 4.693 1.00 79.25 295 VAL A CA 1
ATOM 2343 C C . VAL A 1 295 ? -30.477 3.134 6.088 1.00 79.25 295 VAL A C 1
ATOM 2345 O O . VAL A 1 295 ? -29.656 2.838 6.968 1.00 79.25 295 VAL A O 1
ATOM 2348 N N . SER A 1 296 ? -31.797 3.107 6.260 1.00 75.88 296 SER A N 1
ATOM 2349 C CA . SER A 1 296 ? -32.468 2.816 7.525 1.00 75.88 296 SER A CA 1
ATOM 2350 C C . SER A 1 296 ? -32.381 1.339 7.920 1.00 75.88 296 SER A C 1
ATOM 2352 O O . SER A 1 296 ? -32.237 1.040 9.105 1.00 75.88 296 SER A O 1
ATOM 2354 N N . SER A 1 297 ? -32.402 0.403 6.959 1.00 89.25 297 SER A N 1
ATOM 2355 C CA . SER A 1 297 ? -32.363 -1.035 7.262 1.00 89.25 297 SER A CA 1
ATOM 2356 C C . SER A 1 297 ? -30.970 -1.678 7.087 1.00 89.25 297 SER A C 1
ATOM 2358 O O . SER A 1 297 ? -30.261 -1.398 6.113 1.00 89.25 297 SER A O 1
ATOM 2360 N N . PRO A 1 298 ? -30.569 -2.620 7.969 1.00 85.62 298 PRO A N 1
ATOM 2361 C CA . PRO A 1 298 ? -29.309 -3.357 7.830 1.00 85.62 298 PRO A CA 1
ATOM 2362 C C . PRO A 1 298 ? -29.185 -4.130 6.509 1.00 85.62 298 PRO A C 1
ATOM 2364 O O . PRO A 1 298 ? -28.111 -4.155 5.911 1.00 85.62 298 PRO A O 1
ATOM 2367 N N . ARG A 1 299 ? -30.283 -4.732 6.025 1.00 88.00 299 ARG A N 1
ATOM 2368 C CA . ARG A 1 299 ? -30.297 -5.501 4.767 1.00 88.00 299 ARG A CA 1
ATOM 2369 C C . ARG A 1 299 ? -30.017 -4.620 3.555 1.00 88.00 299 ARG A C 1
ATOM 2371 O O . ARG A 1 299 ? -29.175 -4.972 2.736 1.00 88.00 299 ARG A O 1
ATOM 2378 N N . GLN A 1 300 ? -30.671 -3.463 3.464 1.00 88.56 300 GLN A N 1
ATOM 2379 C CA . GLN A 1 300 ? -30.420 -2.517 2.376 1.00 88.56 300 GLN A CA 1
ATOM 2380 C C . GLN A 1 300 ? -28.983 -1.976 2.426 1.00 88.56 300 GLN A C 1
ATOM 2382 O O . GLN A 1 300 ? -28.390 -1.753 1.379 1.00 88.56 300 GLN A O 1
ATOM 2387 N N . ARG A 1 301 ? -28.386 -1.812 3.618 1.00 86.06 301 ARG A N 1
ATOM 2388 C CA . ARG A 1 301 ? -26.985 -1.381 3.741 1.00 86.06 301 ARG A CA 1
ATOM 2389 C C . ARG A 1 301 ? -26.019 -2.424 3.183 1.00 86.06 301 ARG A C 1
ATOM 2391 O O . ARG A 1 301 ? -25.100 -2.065 2.456 1.00 86.06 301 ARG A O 1
ATOM 2398 N N . VAL A 1 302 ? -26.236 -3.702 3.500 1.00 87.38 302 VAL A N 1
ATOM 2399 C CA . VAL A 1 302 ? -25.448 -4.806 2.926 1.00 87.38 302 VAL A CA 1
ATOM 2400 C C . VAL A 1 302 ? -25.628 -4.853 1.412 1.00 87.38 302 VAL A C 1
ATOM 2402 O O . VAL A 1 302 ? -24.641 -4.911 0.687 1.00 87.38 302 VAL A O 1
ATOM 2405 N N . PHE A 1 303 ? -26.868 -4.763 0.930 1.00 91.12 303 PHE A N 1
ATOM 2406 C CA . PHE A 1 303 ? -27.152 -4.744 -0.502 1.00 91.12 303 PHE A CA 1
ATOM 2407 C C . PHE A 1 303 ? -26.458 -3.572 -1.215 1.00 91.12 303 PHE A C 1
ATOM 2409 O O . PHE A 1 303 ? -25.810 -3.785 -2.234 1.00 91.12 303 PHE A O 1
ATOM 2416 N N . HIS A 1 304 ? -26.507 -2.362 -0.647 1.00 91.06 304 HIS A N 1
ATOM 2417 C CA . HIS A 1 304 ? -25.808 -1.185 -1.177 1.00 91.06 304 HIS A CA 1
ATOM 2418 C C . HIS A 1 304 ? -24.300 -1.405 -1.272 1.00 91.06 304 HIS A C 1
ATOM 2420 O O . HIS A 1 304 ? -23.698 -1.139 -2.306 1.00 91.06 304 HIS A O 1
ATOM 2426 N N . VAL A 1 305 ? -23.689 -1.943 -0.214 1.00 89.75 305 VAL A N 1
ATOM 2427 C CA . VAL A 1 305 ? -22.260 -2.279 -0.190 1.00 89.75 305 VAL A CA 1
ATOM 2428 C C . VAL A 1 305 ? -21.901 -3.293 -1.277 1.00 89.75 305 VAL A C 1
ATOM 2430 O O . VAL A 1 305 ? -20.917 -3.098 -1.988 1.00 89.75 305 VAL A O 1
ATOM 2433 N N . LEU A 1 306 ? -22.698 -4.352 -1.435 1.00 91.44 306 LEU A N 1
ATOM 2434 C CA . LEU A 1 306 ? -22.467 -5.368 -2.462 1.00 91.44 306 LEU A CA 1
ATOM 2435 C C . LEU A 1 306 ? -22.597 -4.783 -3.870 1.00 91.44 306 LEU A C 1
ATOM 2437 O O . LEU A 1 306 ? -21.737 -5.032 -4.714 1.00 91.44 306 LEU A O 1
ATOM 2441 N N . MET A 1 307 ? -23.621 -3.963 -4.108 1.00 93.56 307 MET A N 1
ATOM 2442 C CA . MET A 1 307 ? -23.803 -3.252 -5.374 1.00 93.56 307 MET A CA 1
ATOM 2443 C C . MET A 1 307 ? -22.646 -2.294 -5.653 1.00 93.56 307 MET A C 1
ATOM 2445 O O . MET A 1 307 ? -22.151 -2.252 -6.775 1.00 93.56 307 MET A O 1
ATOM 2449 N N . TYR A 1 308 ? -22.171 -1.571 -4.638 1.00 93.06 308 TYR A N 1
ATOM 2450 C CA . TYR A 1 308 ? -21.033 -0.668 -4.761 1.00 93.06 308 TYR A CA 1
ATOM 2451 C C . TYR A 1 308 ? -19.753 -1.417 -5.144 1.00 93.06 308 TYR A C 1
ATOM 2453 O O . TYR A 1 308 ? -19.127 -1.057 -6.138 1.00 93.06 308 TYR A O 1
ATOM 2461 N N . ILE A 1 309 ? -19.394 -2.479 -4.408 1.00 92.50 309 ILE A N 1
ATOM 2462 C CA . ILE A 1 309 ? -18.203 -3.302 -4.685 1.00 92.50 309 ILE A CA 1
ATOM 2463 C C . ILE A 1 309 ? -18.292 -3.928 -6.081 1.00 92.50 309 ILE A C 1
ATOM 2465 O O . ILE A 1 309 ? -17.329 -3.881 -6.844 1.00 92.50 309 ILE A O 1
ATOM 2469 N N . THR A 1 310 ? -19.460 -4.463 -6.443 1.00 93.75 310 THR A N 1
ATOM 2470 C CA . THR A 1 310 ? -19.691 -5.040 -7.774 1.00 93.75 310 THR A CA 1
ATOM 2471 C C . THR A 1 310 ? -19.542 -3.975 -8.860 1.00 93.75 310 THR A C 1
ATOM 2473 O O . THR A 1 310 ? -18.863 -4.203 -9.856 1.00 93.75 310 THR A O 1
ATOM 2476 N N . GLY A 1 311 ? -20.110 -2.785 -8.652 1.00 94.81 311 GLY A N 1
ATOM 2477 C CA . GLY A 1 311 ? -20.020 -1.669 -9.589 1.00 94.81 311 GLY A CA 1
ATOM 2478 C C . GLY A 1 311 ? -18.580 -1.219 -9.836 1.00 94.81 311 GLY A C 1
ATOM 2479 O O . GLY A 1 311 ? -18.169 -1.112 -10.989 1.00 94.81 311 GLY A O 1
ATOM 2480 N N . ILE A 1 312 ? -17.784 -1.014 -8.779 1.00 94.94 312 ILE A N 1
ATOM 2481 C CA . ILE A 1 312 ? -16.369 -0.626 -8.936 1.00 94.94 312 ILE A CA 1
ATOM 2482 C C . ILE A 1 312 ? -15.523 -1.745 -9.562 1.00 94.94 312 ILE A C 1
ATOM 2484 O O . ILE A 1 312 ? -14.572 -1.439 -10.276 1.00 94.94 312 ILE A O 1
ATOM 2488 N N . ALA A 1 313 ? -15.878 -3.018 -9.356 1.00 93.44 313 ALA A N 1
ATOM 2489 C CA . ALA A 1 313 ? -15.217 -4.147 -10.009 1.00 93.44 313 ALA A CA 1
ATOM 2490 C C . ALA A 1 313 ? -15.538 -4.232 -11.501 1.00 93.44 313 ALA A C 1
ATOM 2492 O O . ALA A 1 313 ? -14.624 -4.383 -12.309 1.00 93.44 313 ALA A O 1
ATOM 2493 N N . VAL A 1 314 ? -16.806 -4.060 -11.884 1.00 93.00 314 VAL A N 1
ATOM 2494 C CA . VAL A 1 314 ? -17.224 -4.024 -13.293 1.00 93.00 314 VAL A CA 1
ATOM 2495 C C . VAL A 1 314 ? -16.583 -2.841 -14.014 1.00 93.00 314 VAL A C 1
ATOM 2497 O O . VAL A 1 314 ? -15.958 -3.026 -15.054 1.00 93.00 314 VAL A O 1
ATOM 2500 N N . VAL A 1 315 ? -16.672 -1.632 -13.450 1.00 93.75 315 VAL A N 1
ATOM 2501 C CA . VAL A 1 315 ? -16.046 -0.435 -14.037 1.00 93.75 315 VAL A CA 1
ATOM 2502 C C . VAL A 1 315 ? -14.530 -0.600 -14.114 1.00 93.75 315 VAL A C 1
ATOM 2504 O O . VAL A 1 315 ? -13.935 -0.281 -15.138 1.00 93.75 315 VAL A O 1
ATOM 2507 N N . GLY A 1 316 ? -13.902 -1.141 -13.069 1.00 91.88 316 GLY A N 1
ATOM 2508 C CA . GLY A 1 316 ? -12.469 -1.416 -13.063 1.00 91.88 316 GLY A CA 1
ATOM 2509 C C . GLY A 1 316 ? -12.069 -2.381 -14.173 1.00 91.88 316 GLY A C 1
ATOM 2510 O O . GLY A 1 316 ? -11.146 -2.101 -14.929 1.00 91.88 316 GLY A O 1
ATOM 2511 N N . ASN A 1 317 ? -12.801 -3.480 -14.333 1.00 90.31 317 ASN A N 1
ATOM 2512 C CA . ASN A 1 317 ? -12.551 -4.433 -15.406 1.00 90.31 317 ASN A CA 1
ATOM 2513 C C . ASN A 1 317 ? -12.678 -3.782 -16.796 1.00 90.31 317 ASN A C 1
ATOM 2515 O O . ASN A 1 317 ? -11.775 -3.929 -17.616 1.00 90.31 317 ASN A O 1
ATOM 2519 N N . LEU A 1 318 ? -13.728 -2.986 -17.026 1.00 89.94 318 LEU A N 1
ATOM 2520 C CA . LEU A 1 318 ? -13.916 -2.260 -18.286 1.00 89.94 318 LEU A CA 1
ATOM 2521 C C . LEU A 1 318 ? -12.764 -1.291 -18.586 1.00 89.94 318 LEU A C 1
ATOM 2523 O O . LEU A 1 318 ? -12.329 -1.208 -19.731 1.00 89.94 318 LEU A O 1
ATOM 2527 N N . VAL A 1 319 ? -12.266 -0.574 -17.574 1.00 88.12 319 VAL A N 1
ATOM 2528 C CA . VAL A 1 319 ? -11.187 0.415 -17.729 1.00 88.12 319 VAL A CA 1
ATOM 2529 C C . VAL A 1 319 ? -9.830 -0.248 -17.966 1.00 88.12 319 VAL A C 1
ATOM 2531 O O . VAL A 1 319 ? -9.089 0.193 -18.839 1.00 88.12 319 VAL A O 1
ATOM 2534 N N . PHE A 1 320 ? -9.486 -1.282 -17.194 1.00 86.50 320 PHE A N 1
ATOM 2535 C CA . PHE A 1 320 ? -8.131 -1.843 -17.191 1.00 86.50 320 PHE A CA 1
ATOM 2536 C C . PHE A 1 320 ? -7.937 -3.027 -18.143 1.00 86.50 320 PHE A C 1
ATOM 2538 O O . PHE A 1 320 ? -6.823 -3.239 -18.611 1.00 86.50 320 PHE A O 1
ATOM 2545 N N . VAL A 1 321 ? -8.990 -3.794 -18.439 1.00 85.25 321 VAL A N 1
ATOM 2546 C CA . VAL A 1 321 ? -8.925 -4.917 -19.394 1.00 85.25 321 VAL A CA 1
ATOM 2547 C C . VAL A 1 321 ? -9.434 -4.497 -20.777 1.00 85.25 321 VAL A C 1
ATOM 2549 O O . VAL A 1 321 ? -8.966 -5.008 -21.793 1.00 85.25 321 VAL A O 1
ATOM 2552 N N . GLY A 1 322 ? -10.355 -3.531 -20.836 1.00 76.88 322 GLY A N 1
ATOM 2553 C CA . GLY A 1 322 ? -10.950 -3.051 -22.082 1.00 76.88 322 GLY A CA 1
ATOM 2554 C C . GLY A 1 322 ? -12.091 -3.935 -22.600 1.00 76.88 322 GLY A C 1
ATOM 2555 O O . GLY A 1 322 ? -12.288 -5.076 -22.176 1.00 76.88 322 GLY A O 1
ATOM 2556 N N . THR A 1 323 ? -12.863 -3.408 -23.555 1.00 68.81 323 THR A N 1
ATOM 2557 C CA . THR A 1 323 ? -14.061 -4.071 -24.109 1.00 68.81 323 THR A CA 1
ATOM 2558 C C . THR A 1 323 ? -13.751 -5.236 -25.047 1.00 68.81 323 THR A C 1
ATOM 2560 O O . THR A 1 323 ? -14.635 -6.046 -25.311 1.00 68.81 323 THR A O 1
ATOM 2563 N N . SER A 1 324 ? -12.509 -5.369 -25.517 1.00 60.94 324 SER A N 1
ATOM 2564 C CA . SER A 1 324 ? -12.050 -6.489 -26.354 1.00 60.94 324 SER A CA 1
ATOM 2565 C C . SER A 1 324 ? -12.046 -7.835 -25.622 1.00 60.94 324 SER A C 1
ATOM 2567 O O . SER A 1 324 ? -12.024 -8.880 -26.265 1.00 60.94 324 SER A O 1
ATOM 2569 N N . SER A 1 325 ? -12.095 -7.816 -24.288 1.00 56.50 325 SER A N 1
ATOM 2570 C CA . SER A 1 325 ? -12.232 -9.006 -23.442 1.00 56.50 325 SER A CA 1
ATOM 2571 C C . SER A 1 325 ? -13.685 -9.440 -23.215 1.00 56.50 325 SER A C 1
ATOM 2573 O O . SER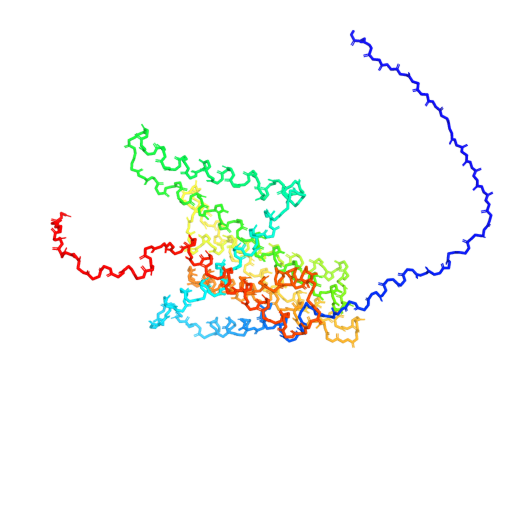 A 1 325 ? -13.927 -10.552 -22.744 1.00 56.50 325 SER A O 1
ATOM 2575 N N . ILE A 1 326 ? -14.662 -8.599 -23.577 1.00 54.09 326 ILE A N 1
ATOM 2576 C CA . ILE A 1 326 ? -16.071 -8.991 -23.614 1.00 54.09 326 ILE A CA 1
ATOM 2577 C C . ILE A 1 326 ? -16.204 -9.941 -24.804 1.00 54.09 326 ILE A C 1
ATOM 2579 O O . ILE A 1 326 ? -15.856 -9.526 -25.912 1.00 54.09 326 ILE A O 1
ATOM 2583 N N . PRO A 1 327 ? -16.683 -11.188 -24.622 1.00 49.19 327 PRO A N 1
ATOM 2584 C CA . PRO A 1 327 ? -16.871 -12.116 -25.725 1.00 49.19 327 PRO A CA 1
ATOM 2585 C C . PRO A 1 327 ? -17.807 -11.476 -26.746 1.00 49.19 327 PRO A C 1
ATOM 2587 O O . PRO A 1 327 ? -19.028 -11.477 -26.587 1.00 49.19 327 PRO A O 1
ATOM 2590 N N . SER A 1 328 ? -17.240 -10.865 -27.785 1.00 51.75 328 SER A N 1
ATOM 2591 C CA . SER A 1 328 ? -18.041 -10.408 -28.899 1.00 51.75 328 SER A CA 1
ATOM 2592 C C . SER A 1 328 ? -18.581 -11.682 -29.524 1.00 51.75 328 SER A C 1
ATOM 2594 O O . SER A 1 328 ? -17.814 -12.569 -29.896 1.00 51.75 328 SER A O 1
ATOM 2596 N N . SER A 1 329 ? -19.897 -11.800 -29.620 1.00 47.94 329 SER A N 1
ATOM 2597 C CA . SER A 1 329 ? -20.594 -12.923 -30.248 1.00 47.94 329 SER A CA 1
ATOM 2598 C C . SER A 1 329 ? -20.302 -13.063 -31.752 1.00 47.94 329 SER A C 1
ATOM 2600 O O . SER A 1 329 ? -21.033 -13.744 -32.465 1.00 47.94 329 SER A O 1
ATOM 2602 N N . ARG A 1 330 ? -19.204 -12.486 -32.257 1.00 46.66 330 ARG A N 1
ATOM 2603 C CA . ARG A 1 330 ? -18.656 -12.774 -33.579 1.00 46.66 330 ARG A CA 1
ATOM 2604 C C . ARG A 1 330 ? -17.867 -14.079 -33.528 1.00 46.66 330 ARG A C 1
ATOM 2606 O O . ARG A 1 330 ? -16.652 -14.123 -33.688 1.00 46.66 330 ARG A O 1
ATOM 2613 N N . CYS A 1 331 ? -18.617 -15.165 -33.359 1.00 48.25 331 CYS A N 1
ATOM 2614 C CA . CYS A 1 331 ? -18.358 -16.339 -34.175 1.00 48.25 331 CYS A CA 1
ATOM 2615 C C . CYS A 1 331 ? -18.332 -15.868 -35.639 1.00 48.25 331 CYS A C 1
ATOM 2617 O O . CYS A 1 331 ? -19.230 -15.138 -36.054 1.00 48.25 331 CYS A O 1
ATOM 2619 N N . CYS A 1 332 ? -17.314 -16.289 -36.386 1.00 56.06 332 CYS A N 1
ATOM 2620 C CA . CYS A 1 332 ? -17.125 -16.060 -37.823 1.00 56.06 332 CYS A CA 1
ATOM 2621 C C . CYS A 1 332 ? -16.434 -14.743 -38.227 1.00 56.06 332 CYS A C 1
ATOM 2623 O O . CYS A 1 332 ? -17.076 -13.758 -38.579 1.00 56.06 332 CYS A O 1
ATOM 2625 N N . SER A 1 333 ? -15.105 -14.802 -38.348 1.00 44.34 333 SER A N 1
ATOM 2626 C CA . SER A 1 333 ? -14.411 -14.386 -39.580 1.00 44.34 333 SER A CA 1
ATOM 2627 C C . SER A 1 333 ? -13.014 -15.030 -39.651 1.00 44.34 333 SER A C 1
ATOM 2629 O O . SER A 1 333 ? -12.452 -15.353 -38.604 1.00 44.34 333 SER A O 1
ATOM 2631 N N . PRO A 1 334 ? -12.493 -15.299 -40.861 1.00 48.16 334 PRO A N 1
ATOM 2632 C CA . PRO A 1 334 ? -11.560 -16.386 -41.136 1.00 48.16 334 PRO A CA 1
ATOM 2633 C C . PRO A 1 334 ? -10.121 -16.070 -40.733 1.00 48.16 334 PRO A C 1
ATOM 2635 O O . PRO A 1 334 ? -9.707 -14.914 -40.702 1.00 48.16 334 PRO A O 1
ATOM 2638 N N . GLN A 1 335 ? -9.352 -17.135 -40.499 1.00 48.06 335 GLN A N 1
ATOM 2639 C CA . GLN A 1 335 ? -7.893 -17.126 -40.431 1.00 48.06 335 GLN A CA 1
ATOM 2640 C C . GLN A 1 335 ? -7.308 -16.369 -41.635 1.00 48.06 335 GLN A C 1
ATOM 2642 O O . GLN A 1 335 ? -7.249 -16.905 -42.738 1.00 48.06 335 GLN A O 1
ATOM 2647 N N . SER A 1 336 ? -6.859 -15.129 -41.434 1.00 44.22 336 SER A N 1
ATOM 2648 C CA . SER A 1 336 ? -5.956 -14.466 -42.372 1.00 44.22 336 SER A CA 1
ATOM 2649 C C . SER A 1 336 ? -4.525 -14.779 -41.946 1.00 44.22 336 SER A C 1
ATOM 2651 O O . SER A 1 336 ? -4.006 -14.213 -40.982 1.00 44.22 336 SER A O 1
ATOM 2653 N N . SER A 1 337 ? -3.914 -15.720 -42.656 1.00 51.53 337 SER A N 1
ATOM 2654 C CA . SER A 1 337 ? -2.480 -15.984 -42.655 1.00 51.53 337 SER A CA 1
ATOM 2655 C C . SER A 1 337 ? -1.710 -14.713 -43.022 1.00 51.53 337 SER A C 1
ATOM 2657 O O . SER A 1 337 ? -1.780 -14.265 -44.167 1.00 51.53 337 SER A O 1
ATOM 2659 N N . TRP A 1 338 ? -0.966 -14.147 -42.074 1.00 34.09 338 TRP A N 1
ATOM 2660 C CA . TRP A 1 338 ? 0.101 -13.200 -42.393 1.00 34.09 338 TRP A CA 1
ATOM 2661 C C . TRP A 1 338 ? 1.423 -13.960 -42.575 1.00 34.09 338 TRP A C 1
ATOM 2663 O O . TRP A 1 338 ? 1.644 -14.946 -41.866 1.00 34.09 338 TRP A O 1
ATOM 2673 N N . PRO A 1 339 ? 2.284 -13.552 -43.527 1.00 45.50 339 PRO A N 1
ATOM 2674 C CA . PRO A 1 339 ? 3.532 -14.243 -43.809 1.00 45.50 339 PRO A CA 1
ATOM 2675 C C . PRO A 1 339 ? 4.569 -13.959 -42.722 1.00 45.50 339 PRO A C 1
ATOM 2677 O O . PRO A 1 339 ? 4.651 -12.847 -42.201 1.00 45.50 339 PRO A O 1
ATOM 2680 N N . GLN A 1 340 ? 5.375 -14.975 -42.422 1.00 40.41 340 GLN A N 1
ATOM 2681 C CA . GLN A 1 340 ? 6.594 -14.834 -41.636 1.00 40.41 340 GLN A CA 1
ATOM 2682 C C . GLN A 1 340 ? 7.619 -14.028 -42.443 1.00 40.41 340 GLN A C 1
ATOM 2684 O O . GLN A 1 340 ? 7.909 -14.385 -43.587 1.00 40.41 340 GLN A O 1
ATOM 2689 N N . TRP A 1 341 ? 8.145 -12.968 -41.833 1.00 44.81 341 TRP A N 1
ATOM 2690 C CA . TRP A 1 341 ? 9.405 -12.328 -42.203 1.00 44.81 341 TRP A CA 1
ATOM 2691 C C . TRP A 1 341 ? 10.338 -12.403 -41.005 1.00 44.81 341 TRP A C 1
ATOM 2693 O O . TRP A 1 341 ? 9.863 -12.072 -39.892 1.00 44.81 341 TRP A O 1
#

Secondary structure (DSSP, 8-state):
---------------------------------SSSS-HHHHHIIIIIHHHHHHHHHHHTT--GGGSTTHHHHHHHHIIIIIHHHHHHHHHHHHS-HHHHHH-HIIIIIHHHHHHHHHHHHHHHHHHHT----HHHHHHHHHHHHHHHHHHHHHHHHHHHHHHHHHTT-PPPHHHHHHHHHHHHHHHHHHHHHHHHHS-HHHHHSTTTHHHHHHHHHHHHHHHHHHHHHHHHHHHHHHHHHTSPPPHHHHSHHHHHHHHHHHHTT-THHHHHHHHHHHHHHHHHHHHHHHHH----SHHHHHHHHHHHHHHHHHHHHHHHT-GGGS-----------PPP-

Sequence (341 aa):
MERIGQQATAGVAVLNGPALQVDAAVRVQQSARPAIITPWVDFLCVGGLVVVPFAVIYALDVPFSEFRYWNSTVLLSQVLFNYPHFIASYRLLYQSKEIIQRHPWASIYLPIILVSYILFCLIHPLIFGEPINIKYWHFADLISTSYLAIHYTGQAWGMVASFSYLGGALLTKSERHAVRGTLYVFMVWHIAIANVVAPEYSIFFPGIGDFLKWLLSTTTVLAHVGMAAVVVAFLSVARRIGRVPPLAMLVPVPVLYFGYMILTRGREGIILLQLAHALQYLIFPLRVEMNRTEVSSPRQRVFHVLMYITGIAVVGNLVFVGTSSIPSSRCCSPQSSWPQW

Foldseek 3Di:
DDDDDDDDDDDDDDDDDDDDDPDDDPPPPPLQQLDLVHLVLLLCLQFVVPLVVLVVCLVVVDPLVPDPCSVVVLVVLCLQFVLLLVLLVVCVCPVDPVSCVVCVVVNPVVVVVVVVLVCCLVVVCVVVVHDSDVLSVLVVVLVVQLVVLVVLLVLLLVQLCVSCVSNVLHADPQLSCLSNVLSVLLSQLSSLLCCVQPVSVCVVPPPCVVVSVVSNVVSLVVNVVSVVSNVVSQVVSCVVVVHHRRSSSNRSSSLSSSLSSVSSVHPVSVSSSSSSSRSSCSSPSLSVQLVPDPDPDPVVSVVSSVCSSVVSSVVSCCVPVNPVPVPDPPPDDDDDDDDDD

Radius of gyration: 25.76 Å; chains: 1; bounding box: 61×80×82 Å